Protein AF-A0A0D0DTV6-F1 (afdb_monomer_lite)

Sequence (250 aa):
HKKFLPTFILLLSSTSTHSTSHSTSLLQFTQSTFHIVNPQVCDFTITSVGPIVAKILQCFCEWHRNFGSTEIALILDFMAHDKTRDLIEVAMAMLEDQQFLYEDMQFPQKHNIYCSAFIVTLLDSVHLTVIQGYTTIPTLKTDELAYYGMQGAVGMCSAAVKHALTLIQKGHSDVDKSLKSIKGGKLSITLPKSLNKYTRKQTSTLFIFSDQLWVVLLQLQAAIFFISSISPQIFMHVGKEMQFLFTPTS

Foldseek 3Di:
DVQLLLQLLLVVLLDPPPDDDDPVVVLVSSLVSCCLVCVVPNPDHDDCPDPVVVVSVVLVLVLLVLLLVVLLVVLLVVLVVDPPDDLLVVLVLCLVVVLQQACDSVDRDLLRGNVHPQSVVSCVVRNLVRSPNHDDDVVSNSVVSSQLSRLSSSLSSSVSNNLVSVCSNVVVDPSVVQVVVVVVVDPPSPQQFDQDPPPRDTHSVSSDPDPVCVVCVSVPCVSVVVVVVRDPVSSVSNSVVVVVVPDPDD

pLDDT: mean 72.65, std 21.82, range [28.52, 95.25]

Radius of gyration: 19.58 Å; chains: 1; bounding box: 55×38×54 Å

Secondary structure (DSSP, 8-state):
-TTHHHHHHHHHHH--SSS--SHHHHHHHHHHHHHHH-TT-TT----TTSHHHHHHHHHHHHHHHHHHHHHHHHHHHHHHH-TTS-HHHHHHHHHGGGGGGBS-SSS--GGGBT-SHHHHHHIIIIIIHHHTT----GGGTHHHHHHH--HHHHHHHHHHHHHHHHHHHTT---HHHHHHHHTTS--------EEPTTT--EE-TTTS--TTSHHHHTT-THHHHHHTTS-HHHHHHHHHHHHHHSS---

Structure (mmCIF, N/CA/C/O backbone):
data_AF-A0A0D0DTV6-F1
#
_entry.id   AF-A0A0D0DTV6-F1
#
loop_
_atom_site.group_PDB
_atom_site.id
_atom_site.type_symbol
_atom_site.label_atom_id
_atom_site.label_alt_id
_atom_site.label_comp_id
_atom_site.label_asym_id
_atom_site.label_entity_id
_atom_site.label_seq_id
_atom_site.pdbx_PDB_ins_code
_atom_site.Cartn_x
_atom_site.Cartn_y
_atom_site.Cartn_z
_atom_site.occupancy
_atom_site.B_iso_or_equiv
_atom_site.auth_seq_id
_atom_site.auth_comp_id
_atom_site.auth_asym_id
_atom_site.auth_atom_id
_atom_site.pdbx_PDB_model_num
ATOM 1 N N . HIS A 1 1 ? -9.360 -7.474 19.940 1.00 57.50 1 HIS A N 1
ATOM 2 C CA . HIS A 1 1 ? -7.984 -7.238 19.427 1.00 57.50 1 HIS A CA 1
ATOM 3 C C . HIS A 1 1 ? -7.753 -7.629 17.964 1.00 57.50 1 HIS A C 1
ATOM 5 O O . HIS A 1 1 ? -7.401 -6.733 17.210 1.00 57.50 1 HIS A O 1
ATOM 11 N N . LYS A 1 2 ? -7.948 -8.890 17.523 1.00 79.44 2 LYS A N 1
ATOM 12 C CA . LYS A 1 2 ? -7.595 -9.324 16.144 1.00 79.44 2 LYS A CA 1
ATOM 13 C C . LYS A 1 2 ? -8.236 -8.500 15.013 1.00 79.44 2 LYS A C 1
ATOM 15 O O . LYS A 1 2 ? -7.596 -8.299 13.996 1.00 79.44 2 LYS A O 1
ATOM 20 N N . LYS A 1 3 ? -9.453 -7.984 15.216 1.00 88.44 3 LYS A N 1
ATOM 21 C CA . LYS A 1 3 ? -10.173 -7.187 14.208 1.00 88.44 3 LYS A CA 1
ATOM 22 C C . LYS A 1 3 ? -9.933 -5.676 14.296 1.00 88.44 3 LYS A C 1
ATOM 24 O O . LYS A 1 3 ? -10.271 -4.950 13.370 1.00 88.44 3 LYS A O 1
ATOM 29 N N . PHE A 1 4 ? -9.362 -5.189 15.402 1.00 91.62 4 PHE A N 1
ATOM 30 C CA . PHE A 1 4 ? -9.183 -3.752 15.627 1.00 91.62 4 PHE A CA 1
ATOM 31 C C . PHE A 1 4 ? -8.145 -3.157 14.678 1.00 91.62 4 PHE A C 1
ATOM 33 O O . PHE A 1 4 ? -8.452 -2.185 14.004 1.00 91.62 4 PHE A O 1
ATOM 40 N N . LEU A 1 5 ? -6.959 -3.765 14.579 1.00 91.44 5 LEU A N 1
ATOM 41 C CA . LEU A 1 5 ? -5.885 -3.242 13.730 1.00 91.44 5 LEU A CA 1
ATOM 42 C C . LEU A 1 5 ? -6.255 -3.223 12.234 1.00 91.44 5 LEU A C 1
ATOM 44 O O . LEU A 1 5 ? -6.103 -2.159 11.641 1.00 91.44 5 LEU A O 1
ATOM 48 N N . PRO A 1 6 ? -6.811 -4.299 11.636 1.00 93.31 6 PRO A N 1
ATOM 49 C CA . PRO A 1 6 ? -7.264 -4.257 10.243 1.00 93.31 6 PRO A CA 1
ATOM 50 C C . PRO A 1 6 ? -8.312 -3.166 9.988 1.00 93.31 6 PRO A C 1
ATOM 52 O O . PRO A 1 6 ? -8.200 -2.404 9.034 1.00 93.31 6 PRO A O 1
ATOM 55 N N . THR A 1 7 ? -9.290 -3.025 10.892 1.00 93.75 7 THR A N 1
ATOM 56 C CA . THR A 1 7 ? -10.331 -1.986 10.786 1.00 93.75 7 THR A CA 1
ATOM 57 C C . THR A 1 7 ? -9.749 -0.582 10.931 1.00 93.75 7 THR A C 1
ATOM 59 O O . THR A 1 7 ? -10.127 0.328 10.205 1.00 93.75 7 THR A O 1
ATOM 62 N N . PHE A 1 8 ? -8.807 -0.398 11.855 1.00 91.25 8 PHE A N 1
ATOM 63 C CA . PHE A 1 8 ? -8.144 0.881 12.068 1.00 91.25 8 PHE A CA 1
ATOM 64 C C . PHE A 1 8 ? -7.316 1.298 10.850 1.00 91.25 8 PHE A C 1
ATOM 66 O O . PHE A 1 8 ? -7.412 2.443 10.422 1.00 91.25 8 PHE A O 1
ATOM 73 N N . ILE A 1 9 ? -6.543 0.375 10.266 1.00 90.06 9 ILE A N 1
ATOM 74 C CA . ILE A 1 9 ? -5.737 0.645 9.067 1.00 90.06 9 ILE A CA 1
ATOM 75 C C . ILE A 1 9 ? -6.637 0.937 7.868 1.00 90.06 9 ILE A C 1
ATOM 77 O O . ILE A 1 9 ? -6.347 1.876 7.132 1.00 90.06 9 ILE A O 1
ATOM 81 N N . LEU A 1 10 ? -7.747 0.206 7.716 1.00 92.00 10 LEU A N 1
ATOM 82 C CA . LEU A 1 10 ? -8.761 0.502 6.708 1.00 92.00 10 LEU A CA 1
ATOM 83 C C . LEU A 1 10 ? -9.254 1.946 6.844 1.00 92.00 10 LEU A C 1
ATOM 85 O O . LEU A 1 10 ? -9.054 2.745 5.935 1.00 92.00 10 LEU A O 1
ATOM 89 N N . LEU A 1 11 ? -9.805 2.313 8.004 1.00 90.31 11 LEU A N 1
ATOM 90 C CA . LEU A 1 11 ? -10.346 3.656 8.220 1.00 90.31 11 LEU A CA 1
ATOM 91 C C . LEU A 1 11 ? -9.278 4.741 8.038 1.00 90.31 11 LEU A C 1
ATOM 93 O O . LEU A 1 11 ? -9.548 5.762 7.413 1.00 90.31 11 LEU A O 1
ATOM 97 N N . LEU A 1 12 ? -8.059 4.514 8.534 1.00 86.12 12 LEU A N 1
ATOM 98 C CA . LEU A 1 12 ? -6.943 5.442 8.370 1.00 86.12 12 LEU A CA 1
ATOM 99 C C . LEU A 1 12 ? -6.592 5.637 6.888 1.00 86.12 12 LEU A C 1
ATOM 101 O O . LEU A 1 12 ? -6.431 6.769 6.438 1.00 86.12 12 LEU A O 1
ATOM 105 N N . SER A 1 13 ? -6.535 4.549 6.115 1.00 86.50 13 SER A N 1
ATOM 106 C CA . SER A 1 13 ? -6.263 4.589 4.674 1.00 86.50 13 SER A CA 1
ATOM 107 C C . SER A 1 13 ? -7.386 5.235 3.856 1.00 86.50 13 SER A C 1
ATOM 109 O O . SER A 1 13 ? -7.135 5.708 2.750 1.00 86.50 13 SER A O 1
ATOM 111 N N . SER A 1 14 ? -8.600 5.301 4.407 1.00 84.12 14 SER A N 1
ATOM 112 C CA . SER A 1 14 ? -9.761 5.942 3.786 1.00 84.12 14 SER A CA 1
ATOM 113 C C . SER A 1 14 ? -9.878 7.432 4.056 1.00 84.12 14 SER A C 1
ATOM 115 O O . SER A 1 14 ? -10.629 8.129 3.373 1.00 84.12 14 SER A O 1
ATOM 117 N N . THR A 1 15 ? -9.164 7.953 5.053 1.00 73.25 15 THR A N 1
ATOM 118 C CA . THR A 1 15 ? -9.201 9.389 5.327 1.00 73.25 15 THR A CA 1
ATOM 119 C C . THR A 1 15 ? -8.439 10.155 4.245 1.00 73.25 15 THR A C 1
ATOM 121 O O . THR A 1 15 ? -7.212 10.138 4.182 1.00 73.25 15 THR A O 1
ATOM 124 N N . SER A 1 16 ? -9.164 10.878 3.385 1.00 55.69 16 SER A N 1
ATOM 125 C CA . SER A 1 16 ? -8.570 11.963 2.602 1.00 55.69 16 SER A CA 1
ATOM 126 C C . SER A 1 16 ? -8.054 12.995 3.602 1.00 55.69 16 SER A C 1
ATOM 128 O O . SER A 1 16 ? -8.846 13.528 4.380 1.00 55.69 16 SER A O 1
ATOM 130 N N . THR A 1 17 ? -6.746 13.239 3.634 1.00 50.91 17 THR A N 1
ATOM 131 C CA . THR A 1 17 ? -6.028 14.035 4.646 1.00 50.91 17 THR A CA 1
ATOM 132 C C . THR A 1 17 ? -6.357 15.534 4.603 1.00 50.91 17 THR A C 1
ATOM 134 O O . THR A 1 17 ? -5.467 16.374 4.490 1.00 50.91 17 THR A O 1
ATOM 137 N N . HIS A 1 18 ? -7.633 15.905 4.684 1.00 37.22 18 HIS A N 1
ATOM 138 C CA . HIS A 1 18 ? -8.059 17.297 4.766 1.00 37.22 18 HIS A CA 1
ATOM 139 C C . HIS A 1 18 ? -8.075 17.843 6.194 1.00 37.22 18 HIS A C 1
ATOM 141 O O . HIS A 1 18 ? -8.168 19.054 6.362 1.00 37.22 18 HIS A O 1
ATOM 147 N N . SER A 1 19 ? -7.945 17.010 7.229 1.00 37.34 19 SER A N 1
ATOM 148 C CA . SER A 1 19 ? -7.910 17.512 8.604 1.00 37.34 19 SER A CA 1
ATOM 149 C C . SER A 1 19 ? -7.398 16.468 9.588 1.00 37.34 19 SER A C 1
ATOM 151 O O . SER A 1 19 ? -8.194 15.723 10.136 1.00 37.34 19 SER A O 1
ATOM 153 N N . THR A 1 20 ? -6.091 16.426 9.842 1.00 41.03 20 THR A N 1
ATOM 154 C CA . THR A 1 20 ? -5.543 15.927 11.121 1.00 41.03 20 THR A CA 1
ATOM 155 C C . THR A 1 20 ? -4.131 16.473 11.325 1.00 41.03 20 THR A C 1
ATOM 157 O O . THR A 1 20 ? -3.153 15.741 11.459 1.00 41.03 20 THR A O 1
ATOM 160 N N . SER A 1 21 ? -4.001 17.799 11.349 1.00 40.00 21 SER A N 1
ATOM 161 C CA . SER A 1 21 ? -2.897 18.407 12.088 1.00 40.00 21 SER A CA 1
ATOM 162 C C . SER A 1 21 ? -3.299 18.351 13.559 1.00 40.00 21 SER A C 1
ATOM 164 O O . SER A 1 21 ? -4.213 19.075 13.931 1.00 40.00 21 SER A O 1
ATOM 166 N N . HIS A 1 22 ? -2.682 17.456 14.344 1.00 47.94 22 HIS A N 1
ATOM 167 C CA . HIS A 1 22 ? -2.487 17.454 15.815 1.00 47.94 22 HIS A CA 1
ATOM 168 C C . HIS A 1 22 ? -2.505 16.010 16.349 1.00 47.94 22 HIS A C 1
ATOM 170 O O . HIS A 1 22 ? -3.427 15.253 16.068 1.00 47.94 22 HIS A O 1
ATOM 176 N N . SER A 1 23 ? -1.525 15.620 17.168 1.00 48.56 23 SER A N 1
ATOM 177 C CA . SER A 1 23 ? -1.433 14.292 17.812 1.00 48.56 23 SER A CA 1
ATOM 178 C C . SER A 1 23 ? -2.676 13.912 18.634 1.00 48.56 23 SER A C 1
ATOM 180 O O . SER A 1 23 ? -3.021 12.733 18.731 1.00 48.56 23 SER A O 1
ATOM 182 N N . THR A 1 24 ? -3.399 14.910 19.151 1.00 51.12 24 THR A N 1
ATOM 183 C CA . THR A 1 24 ? -4.706 14.759 19.805 1.00 51.12 24 THR A CA 1
ATOM 184 C C . THR A 1 24 ? -5.755 14.138 18.874 1.00 51.12 24 THR A C 1
ATOM 186 O O . THR A 1 24 ? -6.574 13.349 19.335 1.00 51.12 24 THR A O 1
ATOM 189 N N . SER A 1 25 ? -5.688 14.402 17.562 1.00 72.00 25 SER A N 1
ATOM 190 C CA . SER A 1 25 ? -6.628 13.848 16.576 1.00 72.00 25 SER A CA 1
ATOM 191 C C . SER A 1 25 ? -6.422 12.350 16.329 1.00 72.00 25 SER A C 1
ATOM 193 O O . SER A 1 25 ? -7.403 11.618 16.232 1.00 72.00 25 SER A O 1
ATOM 195 N N . LEU A 1 26 ? -5.176 11.854 16.323 1.00 75.25 26 LEU A N 1
ATOM 196 C CA . LEU A 1 26 ? -4.895 10.427 16.121 1.00 75.25 26 LEU A CA 1
ATOM 197 C C . LEU A 1 26 ? -5.275 9.595 17.348 1.00 75.25 26 LEU A C 1
ATOM 199 O O . LEU A 1 26 ? -5.842 8.515 17.198 1.00 75.25 26 LEU A O 1
ATOM 203 N N . LEU A 1 27 ? -4.990 10.087 18.558 1.00 81.25 27 LEU A N 1
ATOM 204 C CA . LEU A 1 27 ? -5.375 9.394 19.790 1.00 81.25 27 LEU A CA 1
ATOM 205 C C . LEU A 1 27 ? -6.901 9.339 19.936 1.00 81.25 27 LEU A C 1
ATOM 207 O O . LEU A 1 27 ? -7.439 8.282 20.251 1.00 81.25 27 LEU A O 1
ATOM 211 N N . GLN A 1 28 ? -7.602 10.438 19.639 1.00 83.62 28 GLN A N 1
ATOM 212 C CA . GLN A 1 28 ? -9.067 10.469 19.613 1.00 83.62 28 GLN A CA 1
ATOM 213 C C . GLN A 1 28 ? -9.638 9.544 18.537 1.00 83.62 28 GLN A C 1
ATOM 215 O O . GLN A 1 28 ? -10.533 8.757 18.823 1.00 83.62 28 GLN A O 1
ATOM 220 N N . PHE A 1 29 ? -9.091 9.571 17.321 1.00 84.00 29 PHE A N 1
ATOM 221 C CA . PHE A 1 29 ? -9.498 8.666 16.246 1.00 84.00 29 PHE A CA 1
ATOM 222 C C . PHE A 1 29 ? -9.293 7.194 16.627 1.00 84.00 29 PHE A C 1
ATOM 224 O O . PHE A 1 29 ? -10.165 6.350 16.409 1.00 84.00 29 PHE A O 1
ATOM 231 N N . THR A 1 30 ? -8.164 6.897 17.269 1.00 86.56 30 THR A N 1
ATOM 232 C CA . THR A 1 30 ? -7.841 5.576 17.813 1.00 86.56 30 THR A CA 1
ATOM 233 C C . THR A 1 30 ? -8.845 5.157 18.884 1.00 86.56 30 THR A C 1
ATOM 235 O O . THR A 1 30 ? -9.366 4.045 18.820 1.00 86.56 30 THR A O 1
ATOM 238 N N . GLN A 1 31 ? -9.146 6.044 19.835 1.00 89.75 31 GLN A N 1
ATOM 239 C CA . GLN A 1 31 ? -10.121 5.812 20.897 1.00 89.75 31 GLN A CA 1
ATOM 240 C C . GLN A 1 31 ? -11.510 5.519 20.324 1.00 89.75 31 GLN A C 1
ATOM 242 O O . GLN A 1 31 ? -12.093 4.482 20.637 1.00 89.75 31 GLN A O 1
ATOM 247 N N . SER A 1 32 ? -12.001 6.383 19.435 1.00 89.62 32 SER A N 1
ATOM 248 C CA . SER A 1 32 ? -13.303 6.228 18.788 1.00 89.62 32 SER A CA 1
ATOM 249 C C . SER A 1 32 ? -13.383 4.914 18.017 1.00 89.62 32 SER A C 1
ATOM 251 O O . SER A 1 32 ? -14.319 4.141 18.200 1.00 89.62 32 SER A O 1
ATOM 253 N N . THR A 1 33 ? -12.365 4.598 17.213 1.00 89.06 33 THR A N 1
ATOM 254 C CA . THR A 1 33 ? -12.320 3.333 16.468 1.00 89.06 33 THR A CA 1
ATOM 255 C C . THR A 1 33 ? -12.303 2.129 17.410 1.00 89.06 33 THR A C 1
ATOM 257 O O . THR A 1 33 ? -12.961 1.122 17.149 1.00 89.06 33 THR A O 1
ATOM 260 N N . PHE A 1 34 ? -11.574 2.212 18.527 1.00 91.25 34 PHE A N 1
ATOM 261 C CA . PHE A 1 34 ? -11.479 1.119 19.489 1.00 91.25 34 PHE A CA 1
ATOM 262 C C . PHE A 1 34 ? -12.825 0.816 20.142 1.00 91.25 34 PHE A C 1
ATOM 264 O O . PHE A 1 34 ? -13.202 -0.356 20.210 1.00 91.25 34 PHE A O 1
ATOM 271 N N . HIS A 1 35 ? -13.553 1.850 20.565 1.00 92.00 35 HIS A N 1
ATOM 272 C CA . HIS A 1 35 ? -14.889 1.714 21.147 1.00 92.00 35 HIS A CA 1
ATOM 273 C C . HIS A 1 35 ? -15.913 1.198 20.137 1.00 92.00 35 HIS A C 1
ATOM 275 O O . HIS A 1 35 ? -16.719 0.342 20.484 1.00 92.00 35 HIS A O 1
ATOM 281 N N . ILE A 1 36 ? -15.837 1.633 18.876 1.00 91.31 36 ILE A N 1
ATOM 282 C CA . ILE A 1 36 ? -16.716 1.132 17.810 1.00 91.31 36 ILE A CA 1
ATOM 283 C C . ILE A 1 36 ? -16.469 -0.361 17.545 1.00 91.31 36 ILE A C 1
ATOM 285 O O . ILE A 1 36 ? -17.417 -1.132 17.414 1.00 91.31 36 ILE A O 1
ATOM 289 N N . VAL A 1 37 ? -15.204 -0.792 17.484 1.00 91.25 37 VAL A N 1
ATOM 290 C CA . VAL A 1 37 ? -14.856 -2.200 17.215 1.00 91.25 37 VAL A CA 1
ATOM 291 C C . VAL A 1 37 ? -15.070 -3.095 18.442 1.00 91.25 37 VAL A C 1
ATOM 293 O O . VAL A 1 37 ? -15.327 -4.291 18.299 1.00 91.25 37 VAL A O 1
ATOM 296 N N . ASN A 1 38 ? -14.952 -2.551 19.655 1.00 91.00 38 ASN A N 1
ATOM 297 C CA . ASN A 1 38 ? -15.061 -3.297 20.909 1.00 91.00 38 ASN A CA 1
ATOM 298 C C . ASN A 1 38 ? -16.091 -2.625 21.840 1.00 91.00 38 ASN A C 1
ATOM 300 O O . ASN A 1 38 ? -15.722 -2.164 22.922 1.00 91.00 38 ASN A O 1
ATOM 304 N N . PRO A 1 39 ? -17.386 -2.605 21.471 1.00 89.00 39 PRO A N 1
ATOM 305 C CA . PRO A 1 39 ? -18.418 -1.879 22.218 1.00 89.00 39 PRO A CA 1
ATOM 306 C C . PRO A 1 39 ? -18.675 -2.449 23.619 1.00 89.00 39 PRO A C 1
ATOM 308 O O . PRO A 1 39 ? -19.320 -1.810 24.432 1.00 89.00 39 PRO A O 1
ATOM 311 N N . GLN A 1 40 ? -18.166 -3.645 23.923 1.00 90.62 40 GLN A N 1
ATOM 312 C CA . GLN A 1 40 ? -18.258 -4.254 25.255 1.00 90.62 40 GLN A CA 1
ATOM 313 C C . GLN A 1 40 ? -17.224 -3.688 26.246 1.00 90.62 40 GLN A C 1
ATOM 315 O O . GLN A 1 40 ? -17.234 -4.046 27.418 1.00 90.62 40 GLN A O 1
ATOM 320 N N . VAL A 1 41 ? -16.297 -2.846 25.777 1.00 88.75 41 VAL A N 1
ATOM 321 C CA . VAL A 1 41 ? -15.173 -2.315 26.561 1.00 88.75 41 VAL A CA 1
ATOM 322 C C . VAL A 1 41 ? -15.250 -0.781 26.609 1.00 88.75 41 VAL A C 1
ATOM 324 O O . VAL A 1 41 ? -14.330 -0.081 26.185 1.00 88.75 41 VAL A O 1
ATOM 327 N N . CYS A 1 42 ? -16.376 -0.248 27.092 1.00 77.56 42 CYS A N 1
ATOM 328 C CA . CYS A 1 42 ? -16.664 1.193 27.096 1.00 77.56 42 CYS A CA 1
ATOM 329 C C . CYS A 1 42 ? -15.740 2.006 28.017 1.00 77.56 42 CYS A C 1
ATOM 331 O O . CYS A 1 42 ? -15.324 3.101 27.649 1.00 77.56 42 CYS A O 1
ATOM 333 N N . ASP A 1 43 ? -15.355 1.457 29.172 1.00 86.56 43 ASP A N 1
ATOM 334 C CA . ASP A 1 43 ? -14.604 2.204 30.199 1.00 86.56 43 ASP A CA 1
ATOM 335 C C . ASP A 1 43 ? -13.091 2.261 29.935 1.00 86.56 43 ASP A C 1
ATOM 337 O O . ASP A 1 43 ? -12.322 2.860 30.691 1.00 86.56 43 ASP A O 1
ATOM 341 N N . PHE A 1 44 ? -12.626 1.632 28.854 1.00 89.00 44 PHE A N 1
ATOM 342 C CA . PHE A 1 44 ? -11.209 1.594 28.534 1.00 89.00 44 PHE A CA 1
ATOM 343 C C . PHE A 1 44 ? -10.757 2.871 27.819 1.00 89.00 44 PHE A C 1
ATOM 345 O O . PHE A 1 44 ? -11.212 3.185 26.717 1.00 89.00 44 PHE A O 1
ATOM 352 N N . THR A 1 45 ? -9.794 3.568 28.423 1.00 91.31 45 THR A N 1
ATOM 353 C CA . THR A 1 45 ? -9.163 4.766 27.855 1.00 91.31 45 THR A CA 1
ATOM 354 C C . THR A 1 45 ? -7.756 4.445 27.356 1.00 91.31 45 THR A C 1
ATOM 356 O O . THR A 1 45 ? -6.900 3.969 28.102 1.00 91.31 45 THR A O 1
ATOM 359 N N . ILE A 1 46 ? -7.501 4.728 26.082 1.00 87.12 46 ILE A N 1
ATOM 360 C CA . ILE A 1 46 ? -6.199 4.601 25.437 1.00 87.12 46 ILE A CA 1
ATOM 361 C C . ILE A 1 46 ? -5.349 5.807 25.830 1.00 87.12 46 ILE A C 1
ATOM 363 O O . ILE A 1 46 ? -5.697 6.957 25.568 1.00 87.12 46 ILE A O 1
ATOM 367 N N . THR A 1 47 ? -4.197 5.540 26.436 1.00 85.88 47 THR A N 1
ATOM 368 C CA . THR A 1 47 ? -3.205 6.562 26.776 1.00 85.88 47 THR A CA 1
ATOM 369 C C . THR A 1 47 ? -2.137 6.655 25.688 1.00 85.88 47 THR A C 1
ATOM 371 O O . THR A 1 47 ? -1.797 5.660 25.045 1.00 85.88 47 THR A O 1
ATOM 374 N N . SER A 1 48 ? -1.565 7.846 25.493 1.00 76.38 48 SER A N 1
ATOM 375 C CA . SER A 1 48 ? -0.544 8.108 24.464 1.00 76.38 48 SER A CA 1
ATOM 376 C C . SER A 1 48 ? 0.743 7.292 24.632 1.00 76.38 48 SER A C 1
ATOM 378 O O . SER A 1 48 ? 1.447 7.058 23.655 1.00 76.38 48 SER A O 1
ATOM 380 N N . VAL A 1 49 ? 1.039 6.839 25.853 1.00 80.38 49 VAL A N 1
ATOM 381 C CA . VAL A 1 49 ? 2.235 6.046 26.195 1.00 80.38 49 VAL A CA 1
ATOM 382 C C . VAL A 1 49 ? 1.876 4.580 26.490 1.00 80.38 49 VAL A C 1
ATOM 384 O O . VAL A 1 49 ? 2.674 3.822 27.035 1.00 80.38 49 VAL A O 1
ATOM 387 N N . GLY A 1 50 ? 0.647 4.169 26.164 1.00 82.19 50 GLY A N 1
ATOM 388 C CA . GLY A 1 50 ? 0.137 2.834 26.449 1.00 82.19 50 GLY A CA 1
ATOM 389 C C . GLY A 1 50 ? 0.563 1.774 25.422 1.00 82.19 50 GLY A C 1
ATOM 390 O O . GLY A 1 50 ? 0.891 2.091 24.274 1.00 82.19 50 GLY A O 1
ATOM 391 N N . PRO A 1 51 ? 0.473 0.481 25.786 1.00 84.19 51 PRO A N 1
ATOM 392 C CA . PRO A 1 51 ? 0.855 -0.629 24.909 1.00 84.19 51 PRO A CA 1
ATOM 393 C C . PRO A 1 51 ? 0.024 -0.701 23.618 1.00 84.19 51 PRO A C 1
ATOM 395 O O . PRO A 1 51 ? 0.514 -1.174 22.596 1.00 84.19 51 PRO A O 1
ATOM 398 N N . ILE A 1 52 ? -1.220 -0.207 23.630 1.00 83.25 52 ILE A N 1
ATOM 399 C CA . ILE A 1 52 ? -2.078 -0.167 22.437 1.00 83.25 52 ILE A CA 1
ATOM 400 C C . ILE A 1 52 ? -1.532 0.816 21.402 1.00 83.25 52 ILE A C 1
ATOM 402 O O . ILE A 1 52 ? -1.411 0.450 20.236 1.00 83.25 52 ILE A O 1
ATOM 406 N N . VAL A 1 53 ? -1.150 2.028 21.818 1.00 81.69 53 VAL A N 1
ATOM 407 C CA . VAL A 1 53 ? -0.554 3.023 20.913 1.00 81.69 53 VAL A CA 1
ATOM 408 C C . VAL A 1 53 ? 0.782 2.520 20.383 1.00 81.69 53 VAL A C 1
ATOM 410 O O . VAL A 1 53 ? 1.012 2.578 19.178 1.00 81.69 53 VAL A O 1
ATOM 413 N N . ALA A 1 54 ? 1.621 1.934 21.243 1.00 80.12 54 ALA A N 1
ATOM 414 C CA . ALA A 1 54 ? 2.872 1.314 20.810 1.00 80.12 54 ALA A CA 1
ATOM 415 C C . ALA A 1 54 ? 2.635 0.230 19.743 1.00 80.12 54 ALA A C 1
ATOM 417 O O . ALA A 1 54 ? 3.339 0.191 18.734 1.00 80.12 54 ALA A O 1
ATOM 418 N N . LYS A 1 55 ? 1.606 -0.612 19.916 1.00 84.38 55 LYS A N 1
ATOM 419 C CA . LYS A 1 55 ? 1.267 -1.650 18.938 1.00 84.38 55 LYS A CA 1
ATOM 420 C C . LYS A 1 55 ? 0.724 -1.079 17.627 1.00 84.38 55 LYS A C 1
ATOM 422 O O . LYS A 1 55 ? 1.063 -1.600 16.570 1.00 84.38 55 LYS A O 1
ATOM 427 N N . ILE A 1 56 ? -0.085 -0.022 17.675 1.00 82.81 56 ILE A N 1
ATOM 428 C CA . ILE A 1 56 ? -0.575 0.669 16.473 1.00 82.81 56 ILE A CA 1
ATOM 429 C C . ILE A 1 56 ? 0.591 1.272 15.695 1.00 82.81 56 ILE A C 1
ATOM 431 O O . ILE A 1 56 ? 0.692 1.043 14.494 1.00 82.81 56 ILE A O 1
ATOM 435 N N . LEU A 1 57 ? 1.490 1.988 16.377 1.00 81.00 57 LEU A N 1
ATOM 436 C CA . LEU A 1 57 ? 2.683 2.565 15.759 1.00 81.00 57 LEU A CA 1
ATOM 437 C C . LEU A 1 57 ? 3.561 1.480 15.136 1.00 81.00 57 LEU A C 1
ATOM 439 O O . LEU A 1 57 ? 3.978 1.620 13.993 1.00 81.00 57 LEU A O 1
ATOM 443 N N . GLN A 1 58 ? 3.778 0.369 15.847 1.00 82.88 58 GLN A N 1
ATOM 444 C CA . GLN A 1 58 ? 4.497 -0.779 15.303 1.00 82.88 58 GLN A CA 1
ATOM 445 C C . GLN A 1 58 ? 3.838 -1.293 14.016 1.00 82.88 58 GLN A C 1
ATOM 447 O O . GLN A 1 58 ? 4.518 -1.422 13.002 1.00 82.88 58 GLN A O 1
ATOM 452 N N . CYS A 1 59 ? 2.530 -1.565 14.036 1.00 85.69 59 CYS A N 1
ATOM 453 C CA . CYS A 1 59 ? 1.819 -2.078 12.866 1.00 85.69 59 CYS A CA 1
ATOM 454 C C . CYS A 1 59 ? 1.808 -1.079 11.704 1.00 85.69 59 CYS A C 1
ATOM 456 O O . CYS A 1 59 ? 1.904 -1.491 10.553 1.00 85.69 59 CYS A O 1
ATOM 458 N N . PHE A 1 60 ? 1.745 0.223 11.985 1.00 81.38 60 PHE A N 1
ATOM 459 C CA . PHE A 1 60 ? 1.855 1.258 10.962 1.00 81.38 60 PHE A CA 1
ATOM 460 C C . PHE A 1 60 ? 3.252 1.280 10.331 1.00 81.38 60 PHE A C 1
ATOM 462 O O . PHE A 1 60 ? 3.374 1.311 9.109 1.00 81.38 60 PHE A O 1
ATOM 469 N N . CYS A 1 61 ? 4.310 1.184 11.141 1.00 80.31 61 CYS A N 1
ATOM 470 C CA . CYS A 1 61 ? 5.679 1.076 10.642 1.00 80.31 61 CYS A CA 1
ATOM 471 C C . CYS A 1 61 ? 5.895 -0.202 9.819 1.00 80.31 61 CYS A C 1
ATOM 473 O O . CYS A 1 61 ? 6.578 -0.156 8.800 1.00 80.31 61 CYS A O 1
ATOM 475 N N . GLU A 1 62 ? 5.326 -1.335 10.236 1.00 83.88 62 GLU A N 1
ATOM 476 C CA . GLU A 1 62 ? 5.372 -2.600 9.489 1.00 83.88 62 GLU A CA 1
ATOM 477 C C . GLU A 1 62 ? 4.640 -2.481 8.147 1.00 83.88 62 GLU A C 1
ATOM 479 O O . GLU A 1 62 ? 5.228 -2.764 7.105 1.00 83.88 62 GLU A O 1
ATOM 484 N N . TRP A 1 63 ? 3.399 -1.984 8.155 1.00 84.56 63 TRP A N 1
ATOM 485 C CA . TRP A 1 63 ? 2.611 -1.733 6.946 1.00 84.56 63 TRP A CA 1
ATOM 486 C C . TRP A 1 63 ? 3.351 -0.808 5.972 1.00 84.56 63 TRP A C 1
ATOM 488 O O . TRP A 1 63 ? 3.474 -1.117 4.788 1.00 84.56 63 TRP A O 1
ATOM 498 N N . HIS A 1 64 ? 3.944 0.274 6.482 1.00 81.62 64 HIS A N 1
ATOM 499 C CA . HIS A 1 64 ? 4.756 1.191 5.691 1.00 81.62 64 HIS A CA 1
ATOM 500 C C . HIS A 1 64 ? 6.001 0.516 5.093 1.00 81.62 64 HIS A C 1
ATOM 502 O O . HIS A 1 64 ? 6.298 0.661 3.906 1.00 81.62 64 HIS A O 1
ATOM 508 N N . ARG A 1 65 ? 6.768 -0.214 5.912 1.00 80.81 65 ARG A N 1
ATOM 509 C CA . ARG A 1 65 ? 7.990 -0.903 5.465 1.00 80.81 65 ARG A CA 1
ATOM 510 C C . ARG A 1 65 ? 7.688 -1.926 4.376 1.00 80.81 65 ARG A C 1
ATOM 512 O O . ARG A 1 65 ? 8.470 -2.020 3.433 1.00 80.81 65 ARG A O 1
ATOM 519 N N . ASN A 1 66 ? 6.552 -2.614 4.472 1.00 87.06 66 ASN A N 1
ATOM 520 C CA . ASN A 1 66 ? 6.119 -3.580 3.469 1.00 87.06 66 ASN A CA 1
ATOM 521 C C . ASN A 1 66 ? 5.868 -2.929 2.103 1.00 87.06 66 ASN A C 1
ATOM 523 O O . ASN A 1 66 ? 6.227 -3.538 1.098 1.00 87.06 66 ASN A O 1
ATOM 527 N N . PHE A 1 67 ? 5.339 -1.697 2.040 1.00 86.31 67 PHE A N 1
ATOM 528 C CA . PHE A 1 67 ? 5.240 -0.976 0.764 1.00 86.31 67 PHE A CA 1
ATOM 529 C C . PHE A 1 67 ? 6.614 -0.763 0.147 1.00 86.31 67 PHE A C 1
ATOM 531 O O . PHE A 1 67 ? 6.830 -1.185 -0.980 1.00 86.31 67 PHE A O 1
ATOM 538 N N . GLY A 1 68 ? 7.553 -0.175 0.890 1.00 82.69 68 GLY A N 1
ATOM 539 C CA . GLY A 1 68 ? 8.884 0.126 0.358 1.00 82.69 68 GLY A CA 1
ATOM 540 C C . GLY A 1 68 ? 9.670 -1.120 -0.058 1.00 82.69 68 GLY A C 1
ATOM 541 O O . GLY A 1 68 ? 10.309 -1.125 -1.105 1.00 82.69 68 GLY A O 1
ATOM 542 N N . SER A 1 69 ? 9.626 -2.206 0.722 1.00 81.81 69 SER A N 1
ATOM 543 C CA . SER A 1 69 ? 10.351 -3.428 0.349 1.00 81.81 69 SER A CA 1
ATOM 544 C C . SER A 1 69 ? 9.732 -4.135 -0.855 1.00 81.81 69 SER A C 1
ATOM 546 O O . SER A 1 69 ? 10.466 -4.635 -1.706 1.00 81.81 69 SER A O 1
ATOM 548 N N . THR A 1 70 ? 8.399 -4.186 -0.926 1.00 88.00 70 THR A N 1
ATOM 549 C CA . THR A 1 70 ? 7.683 -4.832 -2.036 1.00 88.00 70 THR A CA 1
ATOM 550 C C . THR A 1 70 ? 7.829 -4.022 -3.316 1.00 88.00 70 THR A C 1
ATOM 552 O O . THR A 1 70 ? 8.064 -4.580 -4.379 1.00 88.00 70 THR A O 1
ATOM 555 N N . GLU A 1 71 ? 7.777 -2.700 -3.211 1.00 89.88 71 GLU A N 1
ATOM 556 C CA . GLU A 1 71 ? 7.915 -1.789 -4.340 1.00 89.88 71 GLU A CA 1
ATOM 557 C C . GLU A 1 71 ? 9.295 -1.876 -4.992 1.00 89.88 71 GLU A C 1
ATOM 559 O O . GLU A 1 71 ? 9.382 -2.080 -6.202 1.00 89.88 71 GLU A O 1
ATOM 564 N N . ILE A 1 72 ? 10.368 -1.832 -4.197 1.00 85.88 72 ILE A N 1
ATOM 565 C CA . ILE A 1 72 ? 11.728 -2.041 -4.707 1.00 85.88 72 ILE A CA 1
ATOM 566 C C . ILE A 1 72 ? 11.826 -3.388 -5.436 1.00 85.88 72 ILE A C 1
ATOM 568 O O . ILE A 1 72 ? 12.429 -3.459 -6.505 1.00 85.88 72 ILE A O 1
ATOM 572 N N . ALA A 1 73 ? 11.237 -4.454 -4.884 1.00 87.19 73 ALA A N 1
ATOM 573 C CA . ALA A 1 73 ? 11.255 -5.766 -5.524 1.00 87.19 73 ALA A CA 1
ATOM 574 C C . ALA A 1 73 ? 10.521 -5.759 -6.875 1.00 87.19 73 ALA A C 1
ATOM 576 O O . ALA A 1 73 ? 11.068 -6.267 -7.851 1.00 87.19 73 ALA A O 1
ATOM 577 N N . LEU A 1 74 ? 9.339 -5.139 -6.948 1.00 90.81 74 LEU A N 1
ATOM 578 C CA . LEU A 1 74 ? 8.545 -5.034 -8.176 1.00 90.81 74 LEU A CA 1
ATOM 579 C C . LEU A 1 74 ? 9.260 -4.235 -9.266 1.00 90.81 74 LEU A C 1
ATOM 581 O O . LEU A 1 74 ? 9.310 -4.667 -10.415 1.00 90.81 74 LEU A O 1
ATOM 585 N N . ILE A 1 75 ? 9.841 -3.086 -8.916 1.00 90.44 75 ILE A N 1
ATOM 586 C CA . ILE A 1 75 ? 10.555 -2.253 -9.887 1.00 90.44 75 ILE A CA 1
ATOM 587 C C . ILE A 1 75 ? 11.816 -2.965 -10.377 1.00 90.44 75 ILE A C 1
ATOM 589 O O . ILE A 1 75 ? 12.081 -2.973 -11.574 1.00 90.44 75 ILE A O 1
ATOM 593 N N . LEU A 1 76 ? 12.583 -3.603 -9.488 1.00 86.00 76 LEU A N 1
ATOM 594 C CA . LEU A 1 76 ? 13.758 -4.374 -9.899 1.00 86.00 76 LEU A CA 1
ATOM 595 C C . LEU A 1 76 ? 13.382 -5.538 -10.820 1.00 86.00 76 LEU A C 1
ATOM 597 O O . LEU A 1 76 ? 14.067 -5.756 -11.817 1.00 86.00 76 LEU A O 1
ATOM 601 N N . ASP A 1 77 ? 12.313 -6.266 -10.500 1.00 87.56 77 ASP A N 1
ATOM 602 C CA . ASP A 1 77 ? 11.820 -7.358 -11.334 1.00 87.56 77 ASP A CA 1
ATOM 603 C C . ASP A 1 77 ? 11.419 -6.850 -12.725 1.00 87.56 77 ASP A C 1
ATOM 605 O O . ASP A 1 77 ? 11.942 -7.340 -13.725 1.00 87.56 77 ASP A O 1
ATOM 609 N N . PHE A 1 78 ? 10.612 -5.788 -12.803 1.00 88.81 78 PHE A N 1
ATOM 610 C CA . PHE A 1 78 ? 10.240 -5.143 -14.067 1.00 88.81 78 PHE A CA 1
ATOM 611 C C . PHE A 1 78 ? 11.464 -4.739 -14.901 1.00 88.81 78 PHE A C 1
ATOM 613 O O . PHE A 1 78 ? 11.563 -5.073 -16.080 1.00 88.81 78 PHE A O 1
ATOM 620 N N . MET A 1 79 ? 12.437 -4.078 -14.274 1.00 85.44 79 MET A N 1
ATOM 621 C CA . MET A 1 79 ? 13.668 -3.633 -14.931 1.00 85.44 79 MET A CA 1
ATOM 622 C C . MET A 1 79 ? 14.534 -4.801 -15.426 1.00 85.44 79 MET A C 1
ATOM 624 O O . MET A 1 79 ? 15.248 -4.678 -16.416 1.00 85.44 79 MET A O 1
ATOM 628 N N . ALA A 1 80 ? 14.477 -5.962 -14.770 1.00 84.25 80 ALA A N 1
ATOM 629 C CA . ALA A 1 80 ? 15.242 -7.141 -15.170 1.00 84.25 80 ALA A CA 1
ATOM 630 C C . ALA A 1 80 ? 14.692 -7.849 -16.415 1.00 84.25 80 ALA A C 1
ATOM 632 O O . ALA A 1 80 ? 15.429 -8.621 -17.046 1.00 84.25 80 ALA A O 1
ATOM 633 N N . HIS A 1 81 ? 13.415 -7.627 -16.740 1.00 82.75 81 HIS A N 1
ATOM 634 C CA . HIS A 1 81 ? 12.747 -8.266 -17.872 1.00 82.75 81 HIS A CA 1
ATOM 635 C C . HIS A 1 81 ? 13.228 -7.712 -19.216 1.00 82.75 81 HIS A C 1
ATOM 637 O O . HIS A 1 81 ? 13.268 -8.461 -20.192 1.00 82.75 81 HIS A O 1
ATOM 643 N N . ASP A 1 82 ? 13.673 -6.454 -19.265 1.00 79.56 82 ASP A N 1
ATOM 644 C CA . ASP A 1 82 ? 14.200 -5.841 -20.480 1.00 79.56 82 ASP A CA 1
ATOM 645 C C . ASP A 1 82 ? 15.631 -5.334 -20.297 1.00 79.56 82 ASP A C 1
ATOM 647 O O . ASP A 1 82 ? 15.884 -4.216 -19.862 1.00 79.56 82 ASP A O 1
ATOM 651 N N . LYS A 1 83 ? 16.586 -6.180 -20.685 1.00 77.81 83 LYS A N 1
ATOM 652 C CA . LYS A 1 83 ? 18.021 -5.874 -20.602 1.00 77.81 83 LYS A CA 1
ATOM 653 C C . LYS A 1 83 ? 18.529 -4.987 -21.735 1.00 77.81 83 LYS A C 1
ATOM 655 O O . LYS A 1 83 ? 19.726 -4.717 -21.782 1.00 77.81 83 LYS A O 1
ATOM 660 N N . THR A 1 84 ? 17.678 -4.644 -22.700 1.00 81.69 84 THR A N 1
ATOM 661 C CA . THR A 1 84 ? 18.101 -3.885 -23.883 1.00 81.69 84 THR A CA 1
ATOM 662 C C . THR A 1 84 ? 18.028 -2.383 -23.657 1.00 81.69 84 THR A C 1
ATOM 664 O O . THR A 1 84 ? 18.750 -1.638 -24.316 1.00 81.69 84 THR A O 1
ATOM 667 N N . ARG A 1 85 ? 17.189 -1.946 -22.712 1.00 83.94 85 ARG A N 1
ATOM 668 C CA . ARG A 1 85 ? 16.989 -0.539 -22.370 1.00 83.94 85 ARG A CA 1
ATOM 669 C C . ARG A 1 85 ? 17.874 -0.117 -21.204 1.00 83.94 85 ARG A C 1
ATOM 671 O O . ARG A 1 85 ? 18.107 -0.889 -20.274 1.00 83.94 85 ARG A O 1
ATOM 678 N N . ASP A 1 86 ? 18.336 1.128 -21.248 1.00 88.81 86 ASP A N 1
ATOM 679 C CA . ASP A 1 86 ? 19.038 1.730 -20.123 1.00 88.81 86 ASP A CA 1
ATOM 680 C C . ASP A 1 86 ? 18.068 1.985 -18.959 1.00 88.81 86 ASP A C 1
ATOM 682 O O . ASP A 1 86 ? 16.983 2.547 -19.122 1.00 88.81 86 ASP A O 1
ATOM 686 N N . LEU A 1 87 ? 18.460 1.557 -17.760 1.00 89.19 87 LEU A N 1
ATOM 687 C CA . LEU A 1 87 ? 17.598 1.605 -16.578 1.00 89.19 87 LEU A CA 1
ATOM 688 C C . LEU A 1 87 ? 17.280 3.036 -16.139 1.00 89.19 87 LEU A C 1
ATOM 690 O O . LEU A 1 87 ? 16.198 3.293 -15.605 1.00 89.19 87 LEU A O 1
ATOM 694 N N . ILE A 1 88 ? 18.222 3.961 -16.338 1.00 90.62 88 ILE A N 1
ATOM 695 C CA . ILE A 1 88 ? 18.042 5.367 -15.982 1.00 90.62 88 ILE A CA 1
ATOM 696 C C . ILE A 1 88 ? 17.063 5.999 -16.969 1.00 90.62 88 ILE A C 1
ATOM 698 O O . ILE A 1 88 ? 16.130 6.667 -16.530 1.00 90.62 88 ILE A O 1
ATOM 702 N N . GLU A 1 89 ? 17.209 5.738 -18.270 1.00 91.50 89 GLU A N 1
ATOM 703 C CA . GLU A 1 89 ? 16.267 6.196 -19.300 1.00 91.50 89 GLU A CA 1
ATOM 704 C C . GLU A 1 89 ? 14.842 5.693 -19.053 1.00 91.50 89 GLU A C 1
ATOM 706 O O . GLU A 1 89 ? 13.902 6.490 -19.072 1.00 91.50 89 GLU A O 1
ATOM 711 N N . VAL A 1 90 ? 14.668 4.404 -18.738 1.00 91.69 90 VAL A N 1
ATOM 712 C CA . VAL A 1 90 ? 13.345 3.845 -18.414 1.00 91.69 90 VAL A CA 1
ATOM 713 C C . VAL A 1 90 ? 12.756 4.519 -17.175 1.00 91.69 90 VAL A C 1
ATOM 715 O O . VAL A 1 90 ? 11.600 4.939 -17.195 1.00 91.69 90 VAL A O 1
ATOM 718 N N . ALA A 1 91 ? 13.540 4.675 -16.104 1.00 92.62 91 ALA A N 1
ATOM 719 C CA . ALA A 1 91 ? 13.067 5.337 -14.891 1.00 92.62 91 ALA A CA 1
ATOM 720 C C . ALA A 1 91 ? 12.696 6.811 -15.133 1.00 92.62 91 ALA A C 1
ATOM 722 O O . ALA A 1 91 ? 11.710 7.288 -14.572 1.00 92.62 91 ALA A O 1
ATOM 723 N N . MET A 1 92 ? 13.448 7.528 -15.976 1.00 93.81 92 MET A N 1
ATOM 724 C CA . MET A 1 92 ? 13.124 8.900 -16.377 1.00 93.81 92 MET A CA 1
ATOM 725 C C . MET A 1 92 ? 11.804 8.973 -17.138 1.00 93.81 92 MET A C 1
ATOM 727 O O . MET A 1 92 ? 10.948 9.762 -16.748 1.00 93.81 92 MET A O 1
ATOM 731 N N . ALA A 1 93 ? 11.616 8.127 -18.156 1.00 92.94 93 ALA A N 1
ATOM 732 C CA . ALA A 1 93 ? 10.389 8.094 -18.949 1.00 92.94 93 ALA A CA 1
ATOM 733 C C . ALA A 1 93 ? 9.159 7.776 -18.084 1.00 92.94 93 ALA A C 1
ATOM 735 O O . ALA A 1 93 ? 8.121 8.412 -18.204 1.00 92.94 93 ALA A O 1
ATOM 736 N N . MET A 1 94 ? 9.290 6.844 -17.136 1.00 94.25 94 MET A N 1
ATOM 737 C CA . MET A 1 94 ? 8.204 6.507 -16.213 1.00 94.25 94 MET A CA 1
ATOM 738 C C . MET A 1 94 ? 7.852 7.653 -15.255 1.00 94.25 94 MET A C 1
ATOM 740 O O . MET A 1 94 ? 6.688 7.800 -14.875 1.00 94.25 94 MET A O 1
ATOM 744 N N . LEU A 1 95 ? 8.849 8.431 -14.820 1.00 93.75 95 LEU A N 1
ATOM 745 C CA . LEU A 1 95 ? 8.663 9.592 -13.945 1.00 93.75 95 LEU A CA 1
ATOM 746 C C . LEU A 1 95 ? 8.101 10.806 -14.694 1.00 93.75 95 LEU A C 1
ATOM 748 O O . LEU A 1 95 ? 7.387 11.605 -14.078 1.00 93.75 95 LEU A O 1
ATOM 752 N N . GLU A 1 96 ? 8.419 10.946 -15.981 1.00 93.25 96 GLU A N 1
ATOM 753 C CA . GLU A 1 96 ? 7.854 11.962 -16.864 1.00 93.25 96 GLU A CA 1
ATOM 754 C C . GLU A 1 96 ? 6.335 11.801 -16.925 1.00 93.25 96 GLU A C 1
ATOM 756 O O . GLU A 1 96 ? 5.813 10.700 -17.089 1.00 93.25 96 GLU A O 1
ATOM 761 N N . ASP A 1 97 ? 5.619 12.892 -16.644 1.00 89.00 97 ASP A N 1
ATOM 762 C CA . ASP A 1 97 ? 4.156 12.936 -16.508 1.00 89.00 97 ASP A CA 1
ATOM 763 C C . ASP A 1 97 ? 3.538 11.858 -15.599 1.00 89.00 97 ASP A C 1
ATOM 765 O O . ASP A 1 97 ? 2.324 11.649 -15.583 1.00 89.00 97 ASP A O 1
ATOM 769 N N . GLN A 1 98 ? 4.369 11.215 -14.771 1.00 91.12 98 GLN A N 1
ATOM 770 C CA . GLN A 1 98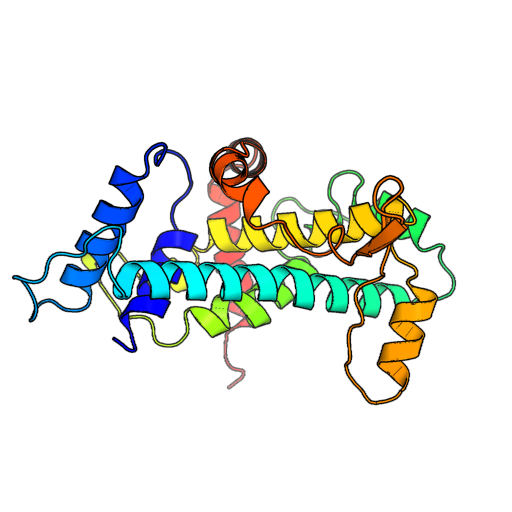 ? 3.997 10.119 -13.882 1.00 91.12 98 GLN A CA 1
ATOM 771 C C . GLN A 1 98 ? 3.302 8.974 -14.623 1.00 91.12 98 GLN A C 1
ATOM 773 O O . GLN A 1 98 ? 2.328 8.402 -14.128 1.00 91.12 98 GLN A O 1
ATOM 778 N N . GLN A 1 99 ? 3.825 8.620 -15.800 1.00 93.25 99 GLN A N 1
ATOM 779 C CA . GLN A 1 99 ? 3.326 7.517 -16.624 1.00 93.25 99 GLN A CA 1
ATOM 780 C C . GLN A 1 99 ? 3.180 6.209 -15.838 1.00 93.25 99 GLN A C 1
ATOM 782 O O . GLN A 1 99 ? 2.236 5.460 -16.074 1.00 93.25 99 GLN A O 1
ATOM 787 N N . PHE A 1 100 ? 4.031 5.970 -14.832 1.00 93.69 100 PHE A N 1
ATOM 788 C CA . PHE A 1 100 ? 3.945 4.794 -13.956 1.00 93.69 100 PHE A CA 1
ATOM 789 C C . PHE A 1 100 ? 2.611 4.641 -13.203 1.00 93.69 100 PHE A C 1
ATOM 791 O O . PHE A 1 100 ? 2.383 3.587 -12.612 1.00 93.69 100 PHE A O 1
ATOM 798 N N . LEU A 1 101 ? 1.759 5.670 -13.152 1.00 94.06 101 LEU A N 1
ATOM 799 C CA . LEU A 1 101 ? 0.432 5.595 -12.536 1.00 94.06 101 LEU A CA 1
ATOM 800 C C . LEU A 1 101 ? -0.604 4.933 -13.444 1.00 94.06 101 LEU A C 1
ATOM 802 O O . LEU A 1 101 ? -1.603 4.430 -12.939 1.00 94.06 101 LEU A O 1
ATOM 806 N N . TYR A 1 102 ? -0.398 4.945 -14.756 1.00 93.81 102 TYR A N 1
ATOM 807 C CA . TYR A 1 102 ? -1.389 4.505 -15.729 1.00 93.81 102 TYR A CA 1
ATOM 808 C C . TYR A 1 102 ? -1.227 3.023 -16.056 1.00 93.81 102 TYR A C 1
ATOM 810 O O . TYR A 1 102 ? -0.118 2.489 -16.039 1.00 93.81 102 TYR A O 1
ATOM 818 N N . GLU A 1 103 ? -2.345 2.366 -16.356 1.00 92.19 103 GLU A N 1
ATOM 819 C CA . GLU A 1 103 ? -2.359 0.982 -16.842 1.00 92.19 103 GLU A CA 1
ATOM 820 C C . GLU A 1 103 ? -1.495 0.810 -18.100 1.00 92.19 103 GLU A C 1
ATOM 822 O O . GLU A 1 103 ? -0.595 -0.029 -18.125 1.00 92.19 103 GLU A O 1
ATOM 827 N N . ASP A 1 104 ? -1.718 1.667 -19.100 1.00 91.12 104 ASP A N 1
ATOM 828 C CA . ASP A 1 104 ? -0.880 1.785 -20.289 1.00 91.12 104 ASP A CA 1
ATOM 829 C C . ASP A 1 104 ? 0.006 3.032 -20.177 1.00 91.12 104 ASP A C 1
ATOM 831 O O . ASP A 1 104 ? -0.468 4.170 -20.217 1.00 91.12 104 ASP A O 1
ATOM 835 N N . MET A 1 105 ? 1.313 2.808 -20.028 1.00 88.31 105 MET A N 1
ATOM 836 C CA . MET A 1 105 ? 2.305 3.882 -19.922 1.00 88.31 105 MET A CA 1
ATOM 837 C C . MET A 1 105 ? 2.572 4.570 -21.267 1.00 88.31 105 MET A C 1
ATOM 839 O O . MET A 1 105 ? 2.971 5.729 -21.276 1.00 88.31 105 MET A O 1
ATOM 843 N N . GLN A 1 106 ? 2.362 3.881 -22.395 1.00 87.31 106 GLN A N 1
ATOM 844 C CA . GLN A 1 106 ? 2.596 4.438 -23.733 1.00 87.31 106 GLN A CA 1
ATOM 845 C C . GLN A 1 106 ? 1.437 5.330 -24.171 1.00 87.31 106 GLN A C 1
ATOM 847 O O . GLN A 1 106 ? 1.647 6.342 -24.840 1.00 87.31 106 GLN A O 1
ATOM 852 N N . PHE A 1 107 ? 0.219 4.971 -23.758 1.00 87.81 107 PHE A N 1
ATOM 853 C CA . PHE A 1 107 ? -0.999 5.710 -24.076 1.00 87.81 107 PHE A CA 1
ATOM 854 C C . PHE A 1 107 ? -1.803 6.029 -22.805 1.00 87.81 107 PHE A C 1
ATOM 856 O O . PHE A 1 107 ? -2.857 5.432 -22.580 1.00 87.81 107 PHE A O 1
ATOM 863 N N . PRO A 1 108 ? -1.351 6.992 -21.975 1.00 87.94 108 PRO A N 1
ATOM 864 C CA . PRO A 1 108 ? -2.009 7.323 -20.715 1.00 87.94 108 PRO A CA 1
ATOM 865 C C . PRO A 1 108 ? -3.457 7.779 -20.914 1.00 87.94 108 PRO A C 1
ATOM 867 O O . PRO A 1 108 ? -3.734 8.798 -21.553 1.00 87.94 108 PRO A O 1
ATOM 870 N N . GLN A 1 109 ? -4.399 7.054 -20.314 1.00 87.25 109 GLN A N 1
ATOM 871 C CA . GLN A 1 109 ? -5.816 7.413 -20.321 1.00 87.25 109 GLN A CA 1
ATOM 872 C C . GLN A 1 109 ? -6.248 7.858 -18.927 1.00 87.25 109 GLN A C 1
ATOM 874 O O . GLN A 1 109 ? -6.058 7.152 -17.941 1.00 87.25 109 GLN A O 1
ATOM 879 N N . LYS A 1 110 ? -6.877 9.036 -18.833 1.00 84.38 110 LYS A N 1
ATOM 880 C CA . LYS A 1 110 ? -7.247 9.653 -17.546 1.00 84.38 110 LYS A CA 1
ATOM 881 C C . LYS A 1 110 ? -8.141 8.769 -16.666 1.00 84.38 110 LYS A C 1
ATOM 883 O O . LYS A 1 110 ? -8.103 8.907 -15.448 1.00 84.38 110 LYS A O 1
ATOM 888 N N . HIS A 1 111 ? -8.959 7.906 -17.266 1.00 85.31 111 HIS A N 1
ATOM 889 C CA . HIS A 1 111 ? -9.845 7.010 -16.522 1.00 85.31 111 HIS A CA 1
ATOM 890 C C . HIS A 1 111 ? -9.115 5.794 -15.923 1.00 85.31 111 HIS A C 1
ATOM 892 O O . HIS A 1 111 ? -9.615 5.253 -14.943 1.00 85.31 111 HIS A O 1
ATOM 898 N N . ASN A 1 112 ? -7.898 5.479 -16.391 1.00 86.19 112 ASN A N 1
ATOM 899 C CA . ASN A 1 112 ? -7.080 4.345 -15.926 1.00 86.19 112 ASN A CA 1
ATOM 900 C C . ASN A 1 112 ? -5.878 4.804 -15.084 1.00 86.19 112 ASN A C 1
ATOM 902 O O . ASN A 1 112 ? -4.865 4.108 -14.965 1.00 86.19 112 ASN A O 1
ATOM 906 N N . ILE A 1 113 ? -5.948 6.011 -14.519 1.00 89.75 113 ILE A N 1
ATOM 907 C CA . ILE A 1 113 ? -4.937 6.478 -13.573 1.00 89.75 113 ILE A CA 1
ATOM 908 C C . ILE A 1 113 ? -5.035 5.672 -12.272 1.00 89.75 113 ILE A C 1
ATOM 910 O O . ILE A 1 113 ? -6.127 5.397 -11.785 1.00 89.75 113 ILE A O 1
ATOM 914 N N . TYR A 1 114 ? -3.884 5.323 -11.701 1.00 90.88 114 TYR A N 1
ATOM 915 C CA . TYR A 1 114 ? -3.718 4.405 -10.566 1.00 90.88 114 TYR A CA 1
ATOM 916 C C . TYR A 1 114 ? -4.029 2.933 -10.865 1.00 90.88 114 TYR A C 1
ATOM 918 O O . TYR A 1 114 ? -4.025 2.120 -9.942 1.00 90.88 114 TYR A O 1
ATOM 926 N N . CYS A 1 115 ? -4.230 2.574 -12.134 1.00 91.69 115 CYS A N 1
ATOM 927 C CA . CYS A 1 115 ? -4.451 1.193 -12.564 1.00 91.69 115 CYS A CA 1
ATOM 928 C C . CYS A 1 115 ? -3.176 0.519 -13.099 1.00 91.69 115 CYS A C 1
ATOM 930 O O . CYS A 1 115 ? -3.252 -0.571 -13.659 1.00 91.69 115 CYS A O 1
ATOM 932 N N . SER A 1 116 ? -1.995 1.130 -12.944 1.00 95.00 116 SER A N 1
ATOM 933 C CA . SER A 1 116 ? -0.752 0.463 -13.342 1.00 95.00 116 SER A CA 1
ATOM 934 C C . SER A 1 116 ? -0.521 -0.825 -12.557 1.00 95.00 116 SER A C 1
ATOM 936 O O . SER A 1 116 ? -0.890 -0.935 -11.382 1.00 95.00 116 SER A O 1
ATOM 938 N N . ALA A 1 117 ? 0.167 -1.779 -13.188 1.00 93.25 117 ALA A N 1
ATOM 939 C CA . ALA A 1 117 ? 0.520 -3.045 -12.554 1.00 93.25 117 ALA A CA 1
ATOM 940 C C . ALA A 1 117 ? 1.234 -2.835 -11.206 1.00 93.25 117 ALA A C 1
ATOM 942 O O . ALA A 1 117 ? 0.952 -3.541 -10.245 1.00 93.25 117 ALA A O 1
ATOM 943 N N . PHE A 1 118 ? 2.087 -1.810 -11.080 1.00 93.62 118 PHE A N 1
ATOM 944 C CA . PHE A 1 118 ? 2.758 -1.509 -9.812 1.00 93.62 118 PHE A CA 1
ATOM 945 C C . PHE A 1 118 ? 1.783 -1.123 -8.702 1.00 93.62 118 PHE A C 1
ATOM 947 O O . PHE A 1 118 ? 1.909 -1.613 -7.581 1.00 93.62 118 PHE A O 1
ATOM 954 N N . ILE A 1 119 ? 0.820 -0.246 -9.000 1.00 94.56 119 ILE A N 1
ATOM 955 C CA . ILE A 1 119 ? -0.147 0.221 -8.005 1.00 94.56 119 ILE A CA 1
ATOM 956 C C . ILE A 1 119 ? -1.070 -0.925 -7.598 1.00 94.56 119 ILE A C 1
ATOM 958 O O . ILE A 1 119 ? -1.233 -1.171 -6.404 1.00 94.56 119 ILE A O 1
ATOM 962 N N . VAL A 1 120 ? -1.611 -1.660 -8.572 1.00 93.88 120 VAL A N 1
ATOM 963 C CA . VAL A 1 120 ? -2.511 -2.793 -8.320 1.00 93.88 120 VAL A CA 1
ATOM 964 C C . VAL A 1 120 ? -1.803 -3.874 -7.501 1.00 93.88 120 VAL A C 1
ATOM 966 O O . VAL A 1 120 ? -2.328 -4.302 -6.474 1.00 93.88 120 VAL A O 1
ATOM 969 N N . THR A 1 121 ? -0.582 -4.265 -7.879 1.00 93.75 121 THR A N 1
ATOM 970 C CA . THR A 1 121 ? 0.168 -5.293 -7.146 1.00 93.75 121 THR A CA 1
ATOM 971 C C . THR A 1 121 ? 0.564 -4.837 -5.741 1.00 93.75 121 THR A C 1
ATOM 973 O O . THR A 1 121 ? 0.496 -5.641 -4.811 1.00 93.75 121 THR A O 1
ATOM 976 N N . LEU A 1 122 ? 0.941 -3.570 -5.528 1.00 93.25 122 LEU A N 1
ATOM 977 C CA . LEU A 1 122 ? 1.241 -3.062 -4.181 1.00 93.25 122 LEU A CA 1
ATOM 978 C C . LEU A 1 122 ? 0.003 -3.001 -3.287 1.00 93.25 122 LEU A C 1
ATOM 980 O O . LEU A 1 122 ? 0.084 -3.348 -2.107 1.00 93.25 122 LEU A O 1
ATOM 984 N N . LEU A 1 123 ? -1.140 -2.580 -3.829 1.00 92.88 123 LEU A N 1
ATOM 985 C CA . LEU A 1 123 ? -2.396 -2.575 -3.085 1.00 92.88 123 LEU A CA 1
ATOM 986 C C . LEU A 1 123 ? -2.766 -3.985 -2.633 1.00 92.88 123 LEU A C 1
ATOM 988 O O . LEU A 1 123 ? -3.032 -4.183 -1.449 1.00 92.88 123 LEU A O 1
ATOM 992 N N . ASP A 1 124 ? -2.718 -4.951 -3.546 1.00 92.12 124 ASP A N 1
ATOM 993 C CA . ASP A 1 124 ? -3.063 -6.344 -3.268 1.00 92.12 124 ASP A CA 1
ATOM 994 C C . ASP A 1 124 ? -2.117 -6.983 -2.235 1.00 92.12 124 ASP A C 1
ATOM 996 O O . ASP A 1 124 ? -2.525 -7.413 -1.148 1.00 92.12 124 ASP A O 1
ATOM 1000 N N . SER A 1 125 ? -0.815 -6.945 -2.520 1.00 91.19 125 SER A N 1
ATOM 1001 C CA . SER A 1 125 ? 0.195 -7.629 -1.706 1.00 91.19 125 SER A CA 1
ATOM 1002 C C . SER A 1 125 ? 0.449 -6.983 -0.341 1.00 91.19 125 SER A C 1
ATOM 1004 O O . SER A 1 125 ? 0.849 -7.677 0.595 1.00 91.19 125 SER A O 1
ATOM 1006 N N . VAL A 1 126 ? 0.221 -5.671 -0.191 1.00 92.25 126 VAL A N 1
ATOM 1007 C CA . VAL A 1 126 ? 0.540 -4.946 1.049 1.00 92.25 126 VAL A CA 1
ATOM 1008 C C . VAL A 1 126 ? -0.706 -4.471 1.779 1.00 92.25 126 VAL A C 1
ATOM 1010 O O . VAL A 1 126 ? -0.845 -4.722 2.977 1.00 92.25 126 VAL A O 1
ATOM 1013 N N . HIS A 1 127 ? -1.607 -3.755 1.108 1.00 92.31 127 HIS A N 1
ATOM 1014 C CA . HIS A 1 127 ? -2.733 -3.126 1.793 1.00 92.31 127 HIS A CA 1
ATOM 1015 C C . HIS A 1 127 ? -3.877 -4.103 2.060 1.00 92.31 127 HIS A C 1
ATOM 1017 O O . HIS A 1 127 ? -4.263 -4.254 3.220 1.00 92.31 127 HIS A O 1
ATOM 1023 N N . LEU A 1 128 ? -4.370 -4.793 1.025 1.00 92.62 128 LEU A N 1
ATOM 1024 C CA . LEU A 1 128 ? -5.500 -5.721 1.137 1.00 92.62 128 LEU A CA 1
ATOM 1025 C C . LEU A 1 128 ? -5.203 -6.846 2.134 1.00 92.62 128 LEU A C 1
ATOM 1027 O O . LEU A 1 128 ? -6.041 -7.174 2.976 1.00 92.62 128 LEU A O 1
ATOM 1031 N N . THR A 1 129 ? -3.967 -7.349 2.128 1.00 92.00 129 THR A N 1
ATOM 1032 C CA . THR A 1 129 ? -3.490 -8.344 3.101 1.00 92.00 129 THR A CA 1
ATOM 1033 C C . THR A 1 129 ? -3.554 -7.830 4.548 1.00 92.00 129 THR A C 1
ATOM 1035 O O . THR A 1 129 ? -3.910 -8.572 5.462 1.00 92.00 129 THR A O 1
ATOM 1038 N N . VAL A 1 130 ? -3.244 -6.552 4.790 1.00 91.69 130 VAL A N 1
ATOM 1039 C CA . VAL A 1 130 ? -3.217 -5.970 6.145 1.00 91.69 130 VAL A CA 1
ATOM 1040 C C . VAL A 1 130 ? -4.612 -5.628 6.670 1.00 91.69 130 VAL A C 1
ATOM 1042 O O . VAL A 1 130 ? -4.856 -5.740 7.875 1.00 91.69 130 VAL A O 1
ATOM 1045 N N . ILE A 1 131 ? -5.537 -5.234 5.794 1.00 93.88 131 ILE A N 1
ATOM 1046 C CA . ILE A 1 131 ? -6.931 -4.972 6.182 1.00 93.88 131 ILE A CA 1
ATOM 1047 C C . ILE A 1 131 ? -7.790 -6.243 6.214 1.00 93.88 131 ILE A C 1
ATOM 1049 O O . ILE A 1 131 ? -8.958 -6.188 6.606 1.00 93.88 131 ILE A O 1
ATOM 1053 N N . GLN A 1 132 ? -7.226 -7.400 5.855 1.00 93.12 132 GLN A N 1
ATOM 1054 C CA . GLN A 1 132 ? -7.926 -8.675 5.913 1.00 93.12 132 GLN A CA 1
ATOM 1055 C C . GLN A 1 132 ? -8.470 -8.939 7.328 1.00 93.12 132 GLN A C 1
ATOM 1057 O O . GLN A 1 132 ? -7.756 -8.878 8.331 1.00 93.12 132 GLN A O 1
ATOM 1062 N N . GLY A 1 133 ? -9.767 -9.242 7.417 1.00 93.12 133 GLY A N 1
ATOM 1063 C CA . GLY A 1 133 ? -10.445 -9.472 8.695 1.00 93.12 133 GLY A CA 1
ATOM 1064 C C . GLY A 1 133 ? -10.868 -8.199 9.437 1.00 93.12 133 GLY A C 1
ATOM 1065 O O . GLY A 1 133 ? -11.093 -8.258 10.654 1.00 93.12 133 GLY A O 1
ATOM 1066 N N . TYR A 1 134 ? -10.990 -7.064 8.734 1.00 94.81 134 TYR A N 1
ATOM 1067 C CA . TYR A 1 134 ? -11.663 -5.875 9.260 1.00 94.81 134 TYR A CA 1
ATOM 1068 C C . TYR A 1 134 ? -13.096 -6.189 9.732 1.00 94.81 134 TYR A C 1
ATOM 1070 O O . TYR A 1 134 ? -13.695 -7.214 9.400 1.00 94.81 134 TYR A O 1
ATOM 1078 N N . THR A 1 135 ? -13.635 -5.315 10.578 1.00 94.81 135 THR A N 1
ATOM 1079 C CA . THR A 1 135 ? -14.998 -5.432 11.107 1.00 94.81 135 THR A CA 1
ATOM 1080 C C . THR A 1 135 ? -15.950 -4.612 10.256 1.00 94.81 135 THR A C 1
ATOM 1082 O O . THR A 1 135 ? -15.734 -3.412 10.106 1.00 94.81 135 THR A O 1
ATOM 1085 N N . THR A 1 136 ? -17.031 -5.233 9.781 1.00 95.25 136 THR A N 1
ATOM 1086 C CA . THR A 1 136 ? -18.137 -4.515 9.146 1.00 95.25 136 THR A CA 1
ATOM 1087 C C . THR A 1 136 ? -18.813 -3.590 10.155 1.00 95.25 136 THR A C 1
ATOM 1089 O O . THR A 1 136 ? -19.404 -4.041 11.138 1.00 95.25 136 THR A O 1
ATOM 1092 N N . ILE A 1 137 ? -18.717 -2.285 9.915 1.00 91.81 137 ILE A N 1
ATOM 1093 C CA . ILE A 1 137 ? -19.338 -1.224 10.705 1.00 91.81 137 ILE A CA 1
ATOM 1094 C C . ILE A 1 137 ? -20.225 -0.417 9.747 1.00 91.81 137 ILE A C 1
ATOM 1096 O O . ILE A 1 137 ? -19.723 0.471 9.052 1.00 91.81 137 ILE A O 1
ATOM 1100 N N . PRO A 1 138 ? -21.543 -0.697 9.694 1.00 91.94 138 PRO A N 1
ATOM 1101 C CA . PRO A 1 138 ? -22.451 -0.072 8.730 1.00 91.94 138 PRO A CA 1
ATOM 1102 C C . PRO A 1 138 ? -22.476 1.457 8.799 1.00 91.94 138 PRO A C 1
ATOM 1104 O O . PRO A 1 138 ? -22.526 2.122 7.770 1.00 91.94 138 PRO A O 1
ATOM 1107 N N . THR A 1 139 ? -22.370 2.030 10.002 1.00 89.25 139 THR A N 1
ATOM 1108 C CA . THR A 1 139 ? -22.359 3.488 10.209 1.00 89.25 139 THR A CA 1
ATOM 1109 C C . THR A 1 139 ? -21.143 4.177 9.591 1.00 89.25 139 THR A C 1
ATOM 1111 O O . THR A 1 139 ? -21.227 5.352 9.247 1.00 89.25 139 THR A O 1
ATOM 1114 N N . LEU A 1 140 ? -20.033 3.452 9.428 1.00 87.94 140 LEU A N 1
ATOM 1115 C CA . LEU A 1 140 ? -18.808 3.929 8.784 1.00 87.94 140 LEU A CA 1
ATOM 1116 C C . LEU A 1 140 ? -18.637 3.384 7.362 1.00 87.94 140 LEU A C 1
ATOM 1118 O O . LEU A 1 140 ? -17.635 3.687 6.723 1.00 87.94 140 LEU A O 1
ATOM 1122 N N . LYS A 1 141 ? -19.591 2.577 6.874 1.00 92.69 141 LYS A N 1
ATOM 1123 C CA . LYS A 1 141 ? -19.571 1.972 5.536 1.00 92.69 141 LYS A CA 1
ATOM 1124 C C . LYS A 1 141 ? -18.255 1.252 5.228 1.00 92.69 141 LYS A C 1
ATOM 1126 O O . LYS A 1 141 ? -17.728 1.352 4.125 1.00 92.69 141 LYS A O 1
ATOM 1131 N N . THR A 1 142 ? -17.706 0.525 6.201 1.00 91.88 142 THR A N 1
ATOM 1132 C CA . THR A 1 142 ? -16.386 -0.122 6.068 1.00 91.88 142 THR A CA 1
ATOM 1133 C C . THR A 1 142 ? -16.280 -1.045 4.860 1.00 91.88 142 THR A C 1
ATOM 1135 O O . THR A 1 142 ? -15.209 -1.136 4.281 1.00 91.88 142 THR A O 1
ATOM 1138 N N . ASP A 1 143 ? -17.373 -1.686 4.449 1.00 93.12 143 ASP A N 1
ATOM 1139 C CA . ASP A 1 143 ? -17.370 -2.564 3.276 1.00 93.12 143 ASP A CA 1
ATOM 1140 C C . ASP A 1 143 ? -17.218 -1.757 1.974 1.00 93.12 143 ASP A C 1
ATOM 1142 O O . ASP A 1 143 ? -16.460 -2.145 1.089 1.00 93.12 143 ASP A O 1
ATOM 1146 N N . GLU A 1 144 ? -17.862 -0.584 1.880 1.00 91.75 144 GLU A N 1
ATOM 1147 C CA . GLU A 1 144 ? -17.644 0.358 0.771 1.00 91.75 144 GLU A CA 1
ATOM 1148 C C . GLU A 1 144 ? -16.203 0.894 0.797 1.00 91.75 144 GLU A C 1
ATOM 1150 O O . GLU A 1 144 ? -15.554 1.004 -0.245 1.00 91.75 144 GLU A O 1
ATOM 1155 N N . LEU A 1 145 ? -15.679 1.199 1.990 1.00 89.44 145 LEU A N 1
ATOM 1156 C CA . LEU A 1 145 ? -14.319 1.708 2.163 1.00 89.44 145 LEU A CA 1
ATOM 1157 C C . LEU A 1 145 ? -13.251 0.684 1.775 1.00 89.44 145 LEU A C 1
ATOM 1159 O O . LEU A 1 145 ? -12.297 1.044 1.092 1.00 89.44 145 LEU A O 1
ATOM 1163 N N . ALA A 1 146 ? -13.430 -0.582 2.156 1.00 89.62 146 ALA A N 1
ATOM 1164 C CA . ALA A 1 146 ? -12.506 -1.665 1.819 1.00 89.62 146 ALA A CA 1
ATOM 1165 C C . ALA A 1 146 ? -12.441 -1.930 0.312 1.00 89.62 146 ALA A C 1
ATOM 1167 O O . ALA A 1 146 ? -11.518 -2.589 -0.155 1.00 89.62 146 ALA A O 1
ATOM 1168 N N . TYR A 1 147 ? -13.418 -1.419 -0.437 1.00 85.31 147 TYR A N 1
ATOM 1169 C CA . TYR A 1 147 ? -13.541 -1.648 -1.863 1.00 85.31 147 TYR A CA 1
ATOM 1170 C C . TYR A 1 147 ? -13.145 -0.427 -2.704 1.00 85.31 147 TYR A C 1
ATOM 1172 O O . TYR A 1 147 ? -12.390 -0.559 -3.660 1.00 85.31 147 TYR A O 1
ATOM 1180 N N . TYR A 1 148 ? -13.616 0.776 -2.354 1.00 81.69 148 TYR A N 1
ATOM 1181 C CA . TYR A 1 148 ? -13.377 2.002 -3.139 1.00 81.69 148 TYR A CA 1
ATOM 1182 C C . TYR A 1 148 ? -12.735 3.133 -2.321 1.00 81.69 148 TYR A C 1
ATOM 1184 O O . TYR A 1 148 ? -12.280 4.128 -2.882 1.00 81.69 148 TYR A O 1
ATOM 1192 N N . GLY A 1 149 ? -12.701 3.018 -0.992 1.00 81.69 149 GLY A N 1
ATOM 1193 C CA . GLY A 1 149 ? -12.223 4.058 -0.079 1.00 81.69 149 GLY A CA 1
ATOM 1194 C C . GLY A 1 149 ? -10.763 3.888 0.322 1.00 81.69 149 GLY A C 1
ATOM 1195 O O . GLY A 1 149 ? -10.445 4.044 1.491 1.00 81.69 149 GLY A O 1
ATOM 1196 N N . MET A 1 150 ? -9.873 3.528 -0.601 1.00 86.19 150 MET A N 1
ATOM 1197 C CA . MET A 1 150 ? -8.462 3.231 -0.301 1.00 86.19 150 MET A CA 1
ATOM 1198 C C . MET A 1 150 ? -7.509 4.344 -0.762 1.00 86.19 150 MET A C 1
ATOM 1200 O O . MET A 1 150 ? -6.359 4.082 -1.111 1.00 86.19 150 MET A O 1
ATOM 1204 N N . GLN A 1 151 ? -7.956 5.605 -0.792 1.00 86.62 151 GLN A N 1
ATOM 1205 C CA . GLN A 1 151 ? -7.192 6.713 -1.386 1.00 86.62 151 GLN A CA 1
ATOM 1206 C C . GLN A 1 151 ? -5.823 6.912 -0.723 1.00 86.62 151 GLN A C 1
ATOM 1208 O O . GLN A 1 151 ? -4.833 7.160 -1.409 1.00 86.62 151 GLN A O 1
ATOM 1213 N N . GLY A 1 152 ? -5.745 6.767 0.600 1.00 85.56 152 GLY A N 1
ATOM 1214 C CA . GLY A 1 152 ? -4.488 6.821 1.337 1.00 85.56 152 GLY A CA 1
ATOM 1215 C C . GLY A 1 152 ? -3.547 5.685 0.942 1.00 85.56 152 GLY A C 1
ATOM 1216 O O . GLY A 1 152 ? -2.370 5.932 0.702 1.00 85.56 152 GLY A O 1
ATOM 1217 N N . ALA A 1 153 ? -4.055 4.458 0.789 1.00 89.88 153 ALA A N 1
ATOM 1218 C CA . ALA A 1 153 ? -3.246 3.324 0.342 1.00 89.88 153 ALA A CA 1
ATOM 1219 C C . ALA A 1 153 ? -2.769 3.485 -1.112 1.00 89.88 153 ALA A C 1
ATOM 1221 O O . ALA A 1 153 ? -1.601 3.234 -1.400 1.00 89.88 153 ALA A O 1
ATOM 1222 N N . VAL A 1 154 ? -3.623 3.978 -2.015 1.00 90.50 154 VAL A N 1
ATOM 1223 C CA . VAL A 1 154 ? -3.256 4.307 -3.406 1.00 90.50 154 VAL A CA 1
ATOM 1224 C C . VAL A 1 154 ? -2.167 5.385 -3.440 1.00 90.50 154 VAL A C 1
ATOM 1226 O O . VAL A 1 154 ? -1.179 5.264 -4.171 1.00 90.50 154 VAL A O 1
ATOM 1229 N N . GLY A 1 155 ? -2.306 6.423 -2.610 1.00 88.62 155 GLY A N 1
ATOM 1230 C CA . GLY A 1 155 ? -1.296 7.468 -2.447 1.00 88.62 155 GLY A CA 1
ATOM 1231 C C . GLY A 1 155 ? 0.037 6.914 -1.941 1.00 88.62 155 GLY A C 1
ATOM 1232 O O . GLY A 1 155 ? 1.087 7.269 -2.475 1.00 88.62 155 GLY A O 1
ATOM 1233 N N . MET A 1 156 ? -0.000 5.990 -0.977 1.00 87.81 156 MET A N 1
ATOM 1234 C CA . MET A 1 156 ? 1.184 5.288 -0.473 1.00 87.81 156 MET A CA 1
ATOM 1235 C C . MET A 1 156 ? 1.867 4.446 -1.555 1.00 87.81 156 MET A C 1
ATOM 1237 O O . MET A 1 156 ? 3.084 4.539 -1.702 1.00 87.81 156 MET A O 1
ATOM 1241 N N . CYS A 1 157 ? 1.108 3.687 -2.352 1.00 92.25 157 CYS A N 1
ATOM 1242 C CA . CYS A 1 157 ? 1.651 2.928 -3.485 1.00 92.25 157 CYS A CA 1
ATOM 1243 C C . CYS A 1 157 ? 2.341 3.857 -4.487 1.00 92.25 157 CYS A C 1
ATOM 1245 O O . CYS A 1 157 ? 3.479 3.624 -4.883 1.00 92.25 157 CYS A O 1
ATOM 1247 N N . SER A 1 158 ? 1.673 4.957 -4.841 1.00 92.44 158 SER A N 1
ATOM 1248 C CA . SER A 1 158 ? 2.189 5.948 -5.789 1.00 92.44 158 SER A CA 1
ATOM 1249 C C . SER A 1 158 ? 3.485 6.590 -5.293 1.00 92.44 158 SER A C 1
ATOM 1251 O O . SER A 1 158 ? 4.450 6.728 -6.044 1.00 92.44 158 SER A O 1
ATOM 1253 N N . ALA A 1 159 ? 3.522 6.965 -4.011 1.00 88.62 159 ALA A N 1
ATOM 1254 C CA . ALA A 1 159 ? 4.698 7.545 -3.377 1.00 88.62 159 ALA A CA 1
ATOM 1255 C C . ALA A 1 159 ? 5.857 6.546 -3.289 1.00 88.62 159 ALA A C 1
ATOM 1257 O O . ALA A 1 159 ? 6.999 6.936 -3.531 1.00 88.62 159 ALA A O 1
ATOM 1258 N N . ALA A 1 160 ? 5.565 5.278 -2.979 1.00 89.94 160 ALA A N 1
ATOM 1259 C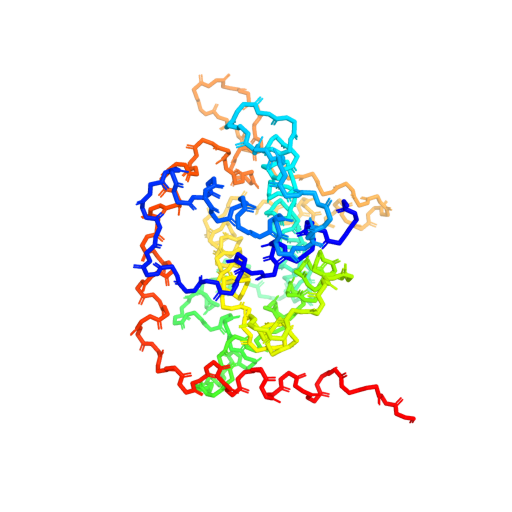 CA . ALA A 1 160 ? 6.558 4.214 -2.966 1.00 89.94 160 ALA A CA 1
ATOM 1260 C C . ALA A 1 160 ? 7.178 4.057 -4.359 1.00 89.94 160 ALA A C 1
ATOM 1262 O O . ALA A 1 160 ? 8.378 4.254 -4.488 1.00 89.94 160 ALA A O 1
ATOM 1263 N N . VAL A 1 161 ? 6.370 3.846 -5.408 1.00 93.00 161 VAL A N 1
ATOM 1264 C CA . VAL A 1 161 ? 6.870 3.616 -6.780 1.00 93.00 161 VAL A CA 1
ATOM 1265 C C . VAL A 1 161 ? 7.693 4.797 -7.286 1.00 93.00 161 VAL A C 1
ATOM 1267 O O . VAL A 1 161 ? 8.797 4.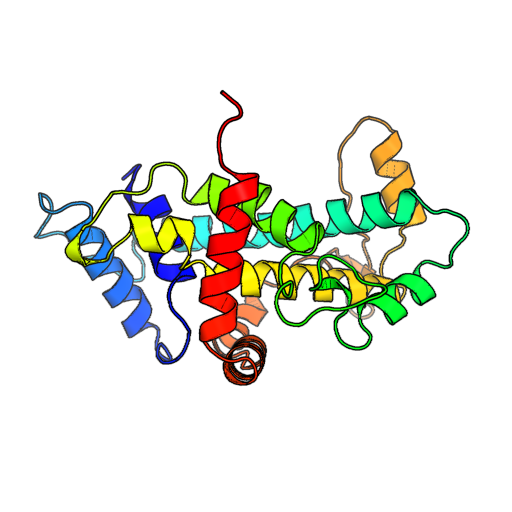638 -7.811 1.00 93.00 161 VAL A O 1
ATOM 1270 N N . LYS A 1 162 ? 7.196 6.021 -7.076 1.00 92.19 162 LYS A N 1
ATOM 1271 C CA . LYS A 1 162 ? 7.946 7.235 -7.411 1.00 92.19 162 LYS A CA 1
ATOM 1272 C C . LYS A 1 162 ? 9.300 7.271 -6.704 1.00 92.19 162 LYS A C 1
ATOM 1274 O O . LYS A 1 162 ? 10.282 7.747 -7.280 1.00 92.19 162 LYS A O 1
ATOM 1279 N N . HIS A 1 163 ? 9.358 6.797 -5.461 1.00 88.88 163 HIS A N 1
ATOM 1280 C CA . HIS A 1 163 ? 10.576 6.777 -4.671 1.00 88.88 163 HIS A CA 1
ATOM 1281 C C . HIS A 1 163 ? 11.628 5.814 -5.242 1.00 88.88 163 HIS A C 1
ATOM 1283 O O . HIS A 1 163 ? 12.737 6.300 -5.488 1.00 88.88 163 HIS A O 1
ATOM 1289 N N . ALA A 1 164 ? 11.359 4.525 -5.528 1.00 89.50 164 ALA A N 1
ATOM 1290 C CA . ALA A 1 164 ? 12.438 3.708 -6.112 1.00 89.50 164 ALA A CA 1
ATOM 1291 C C . ALA A 1 164 ? 12.766 4.086 -7.552 1.00 89.50 164 ALA A C 1
ATOM 1293 O O . ALA A 1 164 ? 13.946 4.041 -7.904 1.00 89.50 164 ALA A O 1
ATOM 1294 N N . LEU A 1 165 ? 11.806 4.555 -8.358 1.00 91.25 165 LEU A N 1
ATOM 1295 C CA . LEU A 1 165 ? 12.130 5.117 -9.675 1.00 91.25 165 LEU A CA 1
ATOM 1296 C C . LEU A 1 165 ? 13.111 6.293 -9.548 1.00 91.25 165 LEU A C 1
ATOM 1298 O O . LEU A 1 165 ? 14.109 6.349 -10.263 1.00 91.25 165 LEU A O 1
ATOM 1302 N N . THR A 1 166 ? 12.905 7.183 -8.572 1.00 89.06 166 THR A N 1
ATOM 1303 C CA . THR A 1 166 ? 13.835 8.291 -8.290 1.00 89.06 166 THR A CA 1
ATOM 1304 C C . THR A 1 166 ? 15.206 7.788 -7.820 1.00 89.06 166 THR A C 1
ATOM 1306 O O . THR 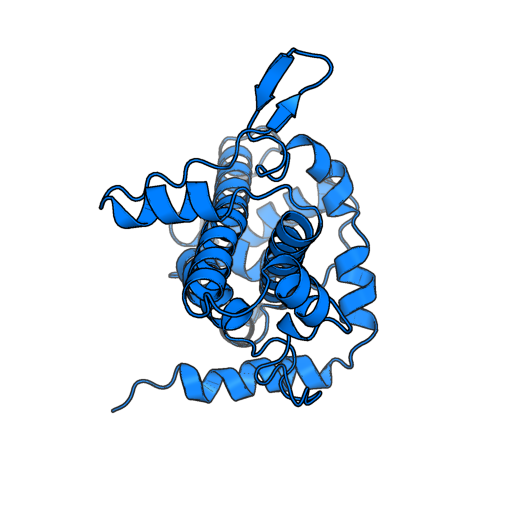A 1 166 ? 16.234 8.379 -8.160 1.00 89.06 166 THR A O 1
ATOM 1309 N N . LEU A 1 167 ? 15.259 6.710 -7.030 1.00 86.56 167 LEU A N 1
ATOM 1310 C CA . LEU A 1 167 ? 16.527 6.103 -6.607 1.00 86.56 167 LEU A CA 1
ATOM 1311 C C . LEU A 1 167 ? 17.308 5.527 -7.796 1.00 86.56 167 LEU A C 1
ATOM 1313 O O . LEU A 1 167 ? 18.528 5.692 -7.857 1.00 86.56 167 LEU A O 1
ATOM 1317 N N . ILE A 1 168 ? 16.615 4.896 -8.746 1.00 88.00 168 ILE A N 1
ATOM 1318 C CA . ILE A 1 168 ? 17.209 4.368 -9.980 1.00 88.00 168 ILE A CA 1
ATOM 1319 C C . ILE A 1 168 ? 17.683 5.510 -10.876 1.00 88.00 168 ILE A C 1
ATOM 1321 O O . ILE A 1 168 ? 18.849 5.521 -11.258 1.00 88.00 168 ILE A O 1
ATOM 1325 N N . GLN A 1 169 ? 16.832 6.511 -11.126 1.00 89.44 169 GLN A N 1
ATOM 1326 C CA . GLN A 1 169 ? 17.167 7.692 -11.928 1.00 89.44 169 GLN A CA 1
ATOM 1327 C C . GLN A 1 169 ? 18.450 8.380 -11.432 1.00 89.44 169 GLN A C 1
ATOM 1329 O O . GLN A 1 169 ? 19.277 8.826 -12.221 1.00 89.44 169 GLN A O 1
ATOM 1334 N N . LYS A 1 170 ? 18.639 8.463 -10.110 1.00 86.19 170 LYS A N 1
ATOM 1335 C CA . LYS A 1 170 ? 19.826 9.076 -9.494 1.00 86.19 170 LYS A CA 1
ATOM 1336 C C . LYS A 1 170 ? 21.062 8.166 -9.470 1.00 86.19 170 LYS A C 1
ATOM 1338 O O . LYS A 1 170 ? 22.084 8.555 -8.906 1.00 86.19 170 LYS A O 1
ATOM 1343 N N . GLY A 1 171 ? 20.975 6.952 -10.012 1.00 79.75 171 GLY A N 1
ATOM 1344 C CA . GLY A 1 171 ? 22.050 5.959 -9.977 1.00 79.75 171 GLY A CA 1
ATOM 1345 C C . GLY A 1 171 ? 22.381 5.469 -8.563 1.00 79.75 171 GLY A C 1
ATOM 1346 O O . GLY A 1 171 ? 23.489 5.000 -8.310 1.00 79.75 171 GLY A O 1
ATOM 1347 N N . HIS A 1 172 ? 21.456 5.607 -7.605 1.00 69.12 172 HIS A N 1
ATOM 1348 C CA . HIS A 1 172 ? 21.675 5.159 -6.226 1.00 69.12 172 HIS A CA 1
ATOM 1349 C C . HIS A 1 172 ? 21.453 3.656 -6.048 1.00 69.12 172 HIS A C 1
ATOM 1351 O O . HIS A 1 172 ? 21.945 3.077 -5.079 1.00 69.12 172 HIS A O 1
ATOM 1357 N N . SER A 1 173 ? 20.762 3.022 -6.990 1.00 63.00 173 SER A N 1
ATOM 1358 C CA . SER A 1 173 ? 20.526 1.585 -7.006 1.00 63.00 173 SER A CA 1
ATOM 1359 C C . SER A 1 173 ? 21.580 0.896 -7.871 1.00 63.00 173 SER A C 1
ATOM 1361 O O . SER A 1 173 ? 21.569 1.029 -9.090 1.00 63.00 173 SER A O 1
ATOM 1363 N N . ASP A 1 174 ? 22.468 0.113 -7.255 1.00 64.94 174 ASP A N 1
ATOM 1364 C CA . ASP A 1 174 ? 23.244 -0.907 -7.975 1.00 64.94 174 ASP A CA 1
ATOM 1365 C C . ASP A 1 174 ? 22.283 -2.067 -8.293 1.00 64.94 174 ASP A C 1
ATOM 1367 O O . ASP A 1 174 ? 22.181 -3.066 -7.564 1.00 64.94 174 ASP A O 1
ATOM 1371 N N . VAL A 1 175 ? 21.452 -1.834 -9.314 1.00 61.47 175 VAL A N 1
ATOM 1372 C CA . VAL A 1 175 ? 20.388 -2.737 -9.767 1.00 61.47 175 VAL A CA 1
ATOM 1373 C C . VAL A 1 175 ? 20.996 -4.079 -10.158 1.00 61.47 175 VAL A C 1
ATOM 1375 O O . VAL A 1 175 ? 20.503 -5.114 -9.721 1.00 61.47 175 VAL A O 1
ATOM 1378 N N . ASP A 1 176 ? 22.142 -4.080 -10.839 1.00 58.97 176 ASP A N 1
ATOM 1379 C CA . ASP A 1 176 ? 22.855 -5.297 -11.232 1.00 58.97 176 ASP A CA 1
ATOM 1380 C C . ASP A 1 176 ? 23.287 -6.151 -10.040 1.00 58.97 176 ASP A C 1
ATOM 1382 O O . ASP A 1 176 ? 23.120 -7.376 -10.044 1.00 58.97 176 ASP A O 1
ATOM 1386 N N . LYS A 1 177 ? 23.831 -5.534 -8.988 1.00 64.88 177 LYS A N 1
ATOM 1387 C CA . LYS A 1 177 ? 24.189 -6.251 -7.758 1.00 64.88 177 LYS A CA 1
ATOM 1388 C C . LYS A 1 177 ? 22.962 -6.777 -7.018 1.00 64.88 177 LYS A C 1
ATOM 1390 O O . LYS A 1 177 ? 23.002 -7.889 -6.487 1.00 64.88 177 LYS A O 1
ATOM 1395 N N . SER A 1 178 ? 21.873 -6.011 -7.008 1.00 62.19 178 SER A N 1
ATOM 1396 C CA . SER A 1 178 ? 20.611 -6.402 -6.369 1.00 62.19 178 SER A CA 1
ATOM 1397 C C . SER A 1 178 ? 19.948 -7.572 -7.111 1.00 62.19 178 SER A C 1
ATOM 1399 O O . SER A 1 178 ? 19.566 -8.562 -6.489 1.00 62.19 178 SER A O 1
ATOM 1401 N N . LEU A 1 179 ? 19.932 -7.536 -8.446 1.00 57.72 179 LEU A N 1
ATOM 1402 C CA . LEU A 1 179 ? 19.414 -8.597 -9.316 1.00 57.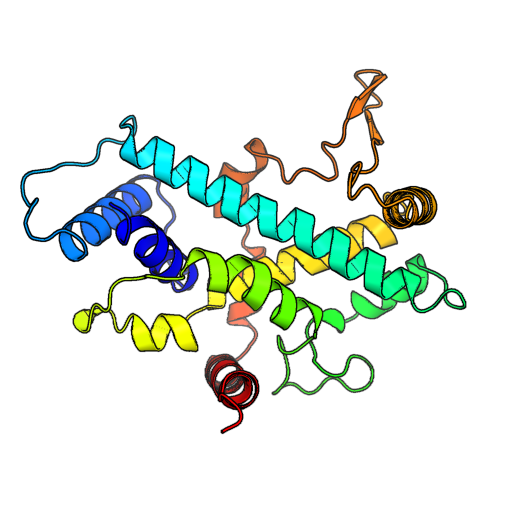72 179 LEU A CA 1
ATOM 1403 C C . LEU A 1 179 ? 20.234 -9.888 -9.242 1.00 57.72 179 LEU A C 1
ATOM 1405 O O . LEU A 1 179 ? 19.671 -10.985 -9.211 1.00 57.72 179 LEU A O 1
ATOM 1409 N N . LYS A 1 180 ? 21.567 -9.784 -9.157 1.00 57.62 180 LYS A N 1
ATOM 1410 C CA . LYS A 1 180 ? 22.446 -10.947 -8.938 1.00 57.62 180 LYS A CA 1
ATOM 1411 C C . LYS A 1 180 ? 22.172 -11.632 -7.596 1.00 57.62 180 LYS A C 1
ATOM 1413 O O . LYS A 1 180 ? 22.258 -12.855 -7.523 1.00 57.62 180 LYS A O 1
ATOM 1418 N N . SER A 1 181 ? 21.796 -10.876 -6.561 1.00 55.59 181 SER A N 1
ATOM 1419 C CA . SER A 1 181 ? 21.407 -11.437 -5.259 1.00 55.59 181 SER A CA 1
ATOM 1420 C C . SER A 1 181 ? 20.073 -12.188 -5.315 1.00 55.59 181 SER A C 1
ATOM 1422 O O . SER A 1 181 ? 19.926 -13.196 -4.630 1.00 55.59 181 SER A O 1
ATOM 1424 N N . ILE A 1 182 ? 19.117 -11.733 -6.132 1.00 53.94 182 ILE A N 1
ATOM 1425 C CA . ILE A 1 182 ? 17.786 -12.355 -6.264 1.00 53.94 182 ILE A CA 1
ATOM 1426 C C . ILE A 1 182 ? 17.874 -13.717 -6.979 1.00 53.94 182 ILE A C 1
ATOM 1428 O O . ILE A 1 182 ? 17.217 -14.674 -6.574 1.00 53.94 182 ILE A O 1
ATOM 1432 N N . LYS A 1 183 ? 18.754 -13.860 -7.982 1.00 50.00 183 LYS A N 1
ATOM 1433 C CA . LYS A 1 183 ? 18.935 -15.121 -8.736 1.00 50.00 183 LYS A CA 1
ATOM 1434 C C . LYS A 1 183 ? 19.599 -16.262 -7.955 1.00 50.00 183 LYS A C 1
ATOM 1436 O O . LYS A 1 183 ? 19.538 -17.404 -8.395 1.00 50.00 183 LYS A O 1
ATOM 1441 N N . GLY A 1 184 ? 20.211 -15.988 -6.803 1.00 50.94 184 GLY A N 1
ATOM 1442 C CA . GLY A 1 184 ? 20.895 -16.990 -5.974 1.00 50.94 184 GLY A CA 1
ATOM 1443 C C . GLY A 1 184 ? 19.980 -17.838 -5.079 1.00 50.94 184 GLY A C 1
ATOM 1444 O O . GLY A 1 184 ? 20.481 -18.509 -4.181 1.00 50.94 184 GLY A O 1
ATOM 1445 N N . GLY A 1 185 ? 18.653 -17.768 -5.244 1.00 37.62 185 GLY A N 1
ATOM 1446 C CA . GLY A 1 185 ? 17.675 -18.551 -4.470 1.00 37.62 185 GLY A CA 1
ATOM 1447 C C . GLY A 1 185 ? 17.486 -18.104 -3.015 1.00 37.62 185 GLY A C 1
ATOM 1448 O O . GLY A 1 185 ? 16.603 -18.603 -2.322 1.00 37.62 185 GLY A O 1
ATOM 1449 N N . LYS A 1 186 ? 18.272 -17.131 -2.541 1.00 39.97 186 LYS A N 1
ATOM 1450 C CA . LYS A 1 186 ? 18.093 -16.493 -1.239 1.00 39.97 186 LYS A CA 1
ATOM 1451 C C . LYS A 1 186 ? 17.567 -15.086 -1.469 1.00 39.97 186 LYS A C 1
ATOM 1453 O O . LYS A 1 186 ? 18.309 -14.205 -1.889 1.00 39.97 186 LYS A O 1
ATOM 1458 N N . LEU A 1 187 ? 16.293 -14.877 -1.149 1.00 38.50 187 LEU A N 1
ATOM 1459 C CA . LEU A 1 187 ? 15.613 -13.579 -1.163 1.00 38.50 187 LEU A CA 1
ATOM 1460 C C . LEU A 1 187 ? 16.129 -12.698 -0.005 1.00 38.50 187 LEU A C 1
ATOM 1462 O O . LEU A 1 187 ? 15.372 -12.184 0.808 1.00 38.50 187 LEU A O 1
ATOM 1466 N N . SER A 1 188 ? 17.452 -12.553 0.130 1.00 38.34 188 SER A N 1
ATOM 1467 C CA . SER A 1 188 ? 18.037 -11.478 0.919 1.00 38.34 188 SER A CA 1
ATOM 1468 C C . SER A 1 188 ? 18.112 -10.268 0.004 1.00 38.34 188 SER A C 1
ATOM 1470 O O . SER A 1 188 ? 19.123 -10.055 -0.667 1.00 38.34 188 SER A O 1
ATOM 1472 N N . ILE A 1 189 ? 17.030 -9.490 -0.050 1.00 42.62 189 ILE A N 1
ATOM 1473 C CA . ILE A 1 189 ? 17.069 -8.136 -0.606 1.00 42.62 189 ILE A CA 1
ATOM 1474 C C . ILE A 1 189 ? 18.042 -7.356 0.281 1.00 42.62 189 ILE A C 1
ATOM 1476 O O . ILE A 1 189 ? 17.691 -6.818 1.329 1.00 42.62 189 ILE A O 1
ATOM 1480 N N . THR A 1 190 ? 19.321 -7.382 -0.085 1.00 42.59 190 THR A N 1
ATOM 1481 C CA . THR A 1 190 ? 20.328 -6.573 0.584 1.00 42.59 190 THR A CA 1
ATOM 1482 C C . THR A 1 190 ? 20.188 -5.193 -0.020 1.00 42.59 190 THR A C 1
ATOM 1484 O O . THR A 1 190 ? 20.731 -4.940 -1.092 1.00 42.59 190 THR A O 1
ATOM 1487 N N . LEU A 1 191 ? 19.416 -4.329 0.646 1.00 44.97 191 LEU A N 1
ATOM 1488 C CA . LEU A 1 191 ? 19.273 -2.929 0.252 1.00 44.97 191 LEU A CA 1
ATOM 1489 C C . LEU A 1 191 ? 20.662 -2.343 -0.050 1.00 44.97 191 LEU A C 1
ATOM 1491 O O . LEU A 1 191 ? 21.581 -2.553 0.760 1.00 44.97 191 LEU A O 1
ATOM 1495 N N . PRO A 1 192 ? 20.846 -1.645 -1.186 1.00 42.75 192 PRO A N 1
ATOM 1496 C CA . PRO A 1 192 ? 22.142 -1.096 -1.534 1.00 42.75 192 PRO A CA 1
ATOM 1497 C C . PRO A 1 192 ? 22.655 -0.228 -0.383 1.00 42.75 192 PRO A C 1
ATOM 1499 O O . PRO A 1 192 ? 21.959 0.613 0.185 1.00 42.75 192 PRO A O 1
ATOM 1502 N N . LYS A 1 193 ? 23.883 -0.489 0.052 1.00 47.22 193 LYS A N 1
ATOM 1503 C CA . LYS A 1 193 ? 24.485 0.267 1.146 1.00 47.22 193 LYS A CA 1
ATOM 1504 C C . LYS A 1 193 ? 25.219 1.447 0.537 1.00 47.22 193 LYS A C 1
ATOM 1506 O O . LYS A 1 193 ? 26.252 1.264 -0.101 1.00 47.22 193 LYS A O 1
ATOM 1511 N N . SER A 1 194 ? 24.701 2.649 0.746 1.00 45.03 194 SER A N 1
ATOM 1512 C CA . SER A 1 194 ? 25.439 3.869 0.428 1.00 45.03 194 SER A CA 1
ATOM 1513 C C . SER A 1 194 ? 26.480 4.130 1.519 1.00 45.03 194 SER A C 1
ATOM 1515 O O . SER A 1 194 ? 26.244 3.857 2.701 1.00 45.03 194 SER A O 1
ATOM 1517 N N . LEU A 1 195 ? 27.654 4.634 1.145 1.00 37.75 195 LEU A N 1
ATOM 1518 C CA . LEU A 1 195 ? 28.649 5.061 2.121 1.00 37.75 195 LEU A CA 1
ATOM 1519 C C . LEU A 1 195 ? 28.279 6.465 2.608 1.00 37.75 195 LEU A C 1
ATOM 1521 O O . LEU A 1 195 ? 28.281 7.419 1.829 1.00 37.75 195 LEU A O 1
ATOM 1525 N N . ASN A 1 196 ? 27.986 6.615 3.898 1.00 48.00 196 ASN A N 1
ATOM 1526 C CA . ASN A 1 196 ? 27.789 7.941 4.469 1.00 48.00 196 ASN A CA 1
ATOM 1527 C C . ASN A 1 196 ? 29.140 8.681 4.490 1.00 48.00 196 ASN A C 1
ATOM 1529 O O . ASN A 1 196 ? 30.093 8.225 5.126 1.00 48.00 196 ASN A O 1
ATOM 1533 N N . LYS A 1 197 ? 29.222 9.830 3.803 1.00 48.28 197 LYS A N 1
ATOM 1534 C CA . LYS A 1 197 ? 30.462 10.617 3.665 1.00 48.28 197 LYS A CA 1
ATOM 1535 C C . LYS A 1 197 ? 31.033 11.107 5.002 1.00 48.28 197 LYS A C 1
ATOM 1537 O O . LYS A 1 197 ? 32.244 11.254 5.115 1.00 48.28 197 LYS A O 1
ATOM 1542 N N . TYR A 1 198 ? 30.188 11.325 6.007 1.00 46.66 198 TYR A N 1
ATOM 1543 C CA . TYR A 1 198 ? 30.579 11.882 7.304 1.00 46.66 198 TYR A CA 1
ATOM 1544 C C . TYR A 1 198 ? 30.972 10.805 8.312 1.00 46.66 198 TYR A C 1
ATOM 1546 O O . TYR A 1 198 ? 31.926 10.975 9.063 1.00 46.66 198 TYR A O 1
ATOM 1554 N N . THR A 1 199 ? 30.257 9.678 8.328 1.00 56.66 199 THR A N 1
ATOM 1555 C CA . THR A 1 199 ? 30.516 8.606 9.303 1.00 56.66 199 THR A CA 1
ATOM 1556 C C . THR A 1 199 ? 31.415 7.501 8.758 1.00 56.66 199 THR A C 1
ATOM 1558 O O . THR A 1 199 ? 31.875 6.664 9.533 1.00 56.66 199 THR A O 1
ATOM 1561 N N . ARG A 1 200 ? 31.644 7.463 7.434 1.00 47.25 200 ARG A N 1
ATOM 1562 C CA . ARG A 1 200 ? 32.349 6.391 6.702 1.00 47.25 200 ARG A CA 1
ATOM 1563 C C . ARG A 1 200 ? 31.763 4.991 6.958 1.00 47.25 200 ARG A C 1
ATOM 1565 O O . ARG A 1 200 ? 32.377 3.979 6.634 1.00 47.25 200 ARG A O 1
ATOM 1572 N N . LYS A 1 201 ? 30.561 4.910 7.532 1.00 50.53 201 LYS A N 1
ATOM 1573 C CA . LYS A 1 201 ? 29.835 3.659 7.740 1.00 50.53 201 LYS A CA 1
ATOM 1574 C C . LYS A 1 201 ? 28.931 3.412 6.540 1.00 50.53 201 LYS A C 1
ATOM 1576 O O . LYS A 1 201 ? 28.335 4.339 5.989 1.00 50.53 201 LYS A O 1
ATOM 1581 N N . GLN A 1 202 ? 28.842 2.150 6.136 1.00 41.41 202 GLN A N 1
ATOM 1582 C CA . GLN A 1 202 ? 27.851 1.704 5.166 1.00 41.41 202 GLN A CA 1
ATOM 1583 C C . GLN A 1 202 ? 26.466 1.798 5.802 1.00 41.41 202 GLN A C 1
ATOM 1585 O O . GLN A 1 202 ? 26.232 1.182 6.843 1.00 41.41 202 GLN A O 1
ATOM 1590 N N . THR A 1 203 ? 25.555 2.548 5.188 1.00 46.28 203 THR A N 1
ATOM 1591 C CA . THR A 1 203 ? 24.176 2.649 5.660 1.00 46.28 203 THR A CA 1
ATOM 1592 C C . THR A 1 203 ? 23.199 2.364 4.523 1.00 46.28 203 THR A C 1
ATOM 1594 O O . THR A 1 203 ? 23.360 2.823 3.392 1.00 46.28 203 THR A O 1
ATOM 1597 N N . SER A 1 204 ? 22.157 1.595 4.829 1.00 49.44 204 SER A N 1
ATOM 1598 C CA . SER A 1 204 ? 20.984 1.426 3.966 1.00 49.44 204 SER A CA 1
ATOM 1599 C C . SER A 1 204 ? 19.962 2.550 4.179 1.00 49.44 204 SER A C 1
ATOM 1601 O O . SER A 1 204 ? 18.828 2.433 3.740 1.00 49.44 204 SER A O 1
ATOM 1603 N N . THR A 1 205 ? 20.338 3.644 4.857 1.00 51.25 205 THR A N 1
ATOM 1604 C CA . THR A 1 205 ? 19.424 4.731 5.251 1.00 51.25 205 THR A CA 1
ATOM 1605 C C . THR A 1 205 ? 18.752 5.402 4.055 1.00 51.25 205 THR A C 1
ATOM 1607 O O . THR A 1 205 ? 17.636 5.869 4.197 1.00 51.25 205 THR A O 1
ATOM 1610 N N . LEU A 1 206 ? 19.385 5.413 2.875 1.00 45.44 206 LEU A N 1
ATOM 1611 C CA . LEU A 1 206 ? 18.768 5.916 1.637 1.00 45.44 206 LEU A CA 1
ATOM 1612 C C . LEU A 1 206 ? 17.595 5.055 1.139 1.00 45.44 206 LEU A C 1
ATOM 1614 O O . LEU A 1 206 ? 16.748 5.548 0.408 1.00 45.44 206 LEU A O 1
ATOM 1618 N N . PHE A 1 207 ? 17.549 3.787 1.544 1.00 46.06 207 PHE A N 1
ATOM 1619 C CA . PHE A 1 207 ? 16.511 2.823 1.177 1.00 46.06 207 PHE A CA 1
ATOM 1620 C C . PHE A 1 207 ? 15.533 2.548 2.321 1.00 46.06 207 PHE A C 1
ATOM 1622 O O . PHE A 1 207 ? 14.528 1.869 2.138 1.00 46.06 207 PHE A O 1
ATOM 1629 N N . ILE A 1 208 ? 15.836 3.057 3.516 1.00 43.53 208 ILE A N 1
ATOM 1630 C CA . ILE A 1 208 ? 14.945 3.022 4.666 1.00 43.53 208 ILE A CA 1
ATOM 1631 C C . ILE A 1 208 ? 14.224 4.363 4.682 1.00 43.53 208 ILE A C 1
ATOM 1633 O O . ILE A 1 208 ? 14.838 5.398 4.932 1.00 43.53 208 ILE A O 1
ATOM 1637 N N . PHE A 1 209 ? 12.915 4.344 4.454 1.00 44.38 209 PHE A N 1
ATOM 1638 C CA . PHE A 1 209 ? 12.058 5.479 4.782 1.00 44.38 209 PHE A CA 1
ATOM 1639 C C . PHE A 1 209 ? 12.264 5.814 6.272 1.00 44.38 209 PHE A C 1
ATOM 1641 O O . PHE A 1 209 ? 11.866 5.048 7.145 1.00 44.38 209 PHE A O 1
ATOM 1648 N N . SER A 1 210 ? 12.999 6.889 6.563 1.00 39.88 210 SER A N 1
ATOM 1649 C CA . SER A 1 210 ? 13.484 7.206 7.913 1.00 39.88 210 SER A CA 1
ATOM 1650 C C . SER A 1 210 ? 12.333 7.475 8.883 1.00 39.88 210 SER A C 1
ATOM 1652 O O . SER A 1 210 ? 11.545 8.389 8.647 1.00 39.88 210 SER A O 1
ATOM 1654 N N . ASP A 1 211 ? 12.312 6.760 10.016 1.00 38.31 211 ASP A N 1
ATOM 1655 C CA . ASP A 1 211 ? 11.382 6.944 11.145 1.00 38.31 211 ASP A CA 1
ATOM 1656 C C . ASP A 1 211 ? 11.340 8.416 11.650 1.00 38.31 211 ASP A C 1
ATOM 1658 O O . ASP A 1 211 ? 10.324 8.879 12.162 1.00 38.31 211 ASP A O 1
ATOM 1662 N N . GLN A 1 212 ? 12.420 9.189 11.451 1.00 36.09 212 GLN A N 1
ATOM 1663 C CA . GLN A 1 212 ? 12.558 10.592 11.878 1.00 36.09 212 GLN A CA 1
ATOM 1664 C C . GLN A 1 212 ? 11.986 11.623 10.893 1.00 36.09 212 GLN A C 1
ATOM 1666 O O . GLN A 1 212 ? 11.660 12.734 11.308 1.00 36.09 212 GLN A O 1
ATOM 1671 N N . LEU A 1 213 ? 11.827 11.283 9.608 1.00 37.75 213 LEU A N 1
ATOM 1672 C CA . LEU A 1 213 ? 11.205 12.189 8.632 1.00 37.75 213 LEU A CA 1
ATOM 1673 C C . LEU A 1 213 ? 9.673 12.236 8.776 1.00 37.75 213 LEU A C 1
ATOM 1675 O O . LEU A 1 213 ? 9.024 13.059 8.137 1.00 37.75 213 LEU A O 1
ATOM 1679 N N . TRP A 1 214 ? 9.078 11.384 9.619 1.00 48.69 214 TRP A N 1
ATOM 1680 C CA . TRP A 1 214 ? 7.626 11.193 9.658 1.00 48.69 214 TRP A CA 1
ATOM 1681 C C . TRP A 1 214 ? 6.824 12.249 10.400 1.00 48.69 214 TRP A C 1
ATOM 1683 O O . TRP A 1 214 ? 5.700 12.532 9.991 1.00 48.69 214 TRP A O 1
ATOM 1693 N N . VAL A 1 215 ? 7.404 12.920 11.398 1.00 36.00 215 VAL A N 1
ATOM 1694 C CA . VAL A 1 215 ? 6.760 14.118 11.973 1.00 36.00 215 VAL A CA 1
ATOM 1695 C C . VAL A 1 215 ? 6.581 15.197 10.892 1.00 36.00 215 VAL A C 1
ATOM 1697 O O . VAL A 1 215 ? 5.649 15.992 10.958 1.00 36.00 215 VAL A O 1
ATOM 1700 N N . VAL A 1 216 ? 7.417 15.158 9.846 1.00 36.12 216 VAL A N 1
ATOM 1701 C CA . VAL A 1 216 ? 7.351 16.040 8.676 1.00 36.12 216 VAL A CA 1
ATOM 1702 C C . VAL A 1 216 ? 6.550 15.416 7.517 1.00 36.12 216 VAL A C 1
ATOM 1704 O O . VAL A 1 216 ? 5.916 16.153 6.776 1.00 36.12 216 VAL A O 1
ATOM 1707 N N . LEU A 1 217 ? 6.478 14.085 7.364 1.00 37.03 217 LEU A N 1
ATOM 1708 C CA . LEU A 1 217 ? 5.657 13.426 6.324 1.00 37.03 217 LEU A CA 1
ATOM 1709 C C . LEU A 1 217 ? 4.159 13.367 6.655 1.00 37.03 217 LEU A C 1
ATOM 1711 O O . LEU A 1 217 ? 3.353 13.404 5.731 1.00 37.03 217 LEU A O 1
ATOM 1715 N N . LEU A 1 218 ? 3.768 13.409 7.935 1.00 39.66 218 LEU A N 1
ATOM 1716 C CA . LEU A 1 218 ? 2.401 13.803 8.321 1.00 39.66 218 LEU A CA 1
ATOM 1717 C C . LEU A 1 218 ? 2.079 15.257 7.904 1.00 39.66 218 LEU A C 1
ATOM 1719 O O . LEU A 1 218 ? 0.921 15.665 7.943 1.00 39.66 218 LEU A O 1
ATOM 1723 N N . GLN A 1 219 ? 3.087 16.021 7.465 1.00 39.47 219 GLN A N 1
ATOM 1724 C CA . GLN A 1 219 ? 2.960 17.324 6.815 1.00 39.47 219 GLN A CA 1
ATOM 1725 C C . GLN A 1 219 ? 3.430 17.354 5.351 1.00 39.47 219 GLN A C 1
ATOM 1727 O O . GLN A 1 219 ? 3.477 18.435 4.764 1.00 39.47 219 GLN A O 1
ATOM 1732 N N . LEU A 1 220 ? 3.715 16.221 4.692 1.00 34.41 220 LEU A N 1
ATOM 1733 C CA . LEU A 1 220 ? 3.996 16.263 3.257 1.00 34.41 220 LEU A CA 1
ATOM 1734 C C . LEU A 1 220 ? 2.689 16.350 2.469 1.00 34.41 220 LEU A C 1
ATOM 1736 O O . LEU A 1 220 ? 2.144 15.380 1.946 1.00 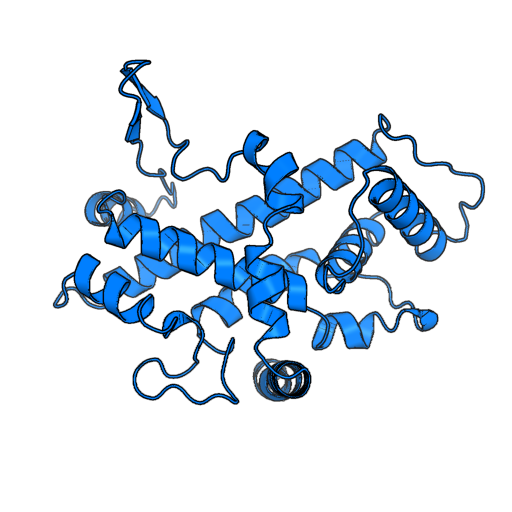34.41 220 LEU A O 1
ATOM 1740 N N . GLN A 1 221 ? 2.290 17.611 2.321 1.00 35.78 221 GLN A N 1
ATOM 1741 C CA . GLN A 1 221 ? 1.524 18.264 1.260 1.00 35.78 221 GLN A CA 1
ATOM 1742 C C . GLN A 1 221 ? 1.655 17.677 -0.164 1.00 35.78 221 GLN A C 1
ATOM 1744 O O . GLN A 1 221 ? 0.908 18.085 -1.048 1.00 35.78 221 GLN A O 1
ATOM 1749 N N . ALA A 1 222 ? 2.533 16.703 -0.412 1.00 36.91 222 ALA A N 1
ATOM 1750 C CA . ALA A 1 222 ? 2.710 16.052 -1.702 1.00 36.91 222 ALA A CA 1
ATOM 1751 C C . ALA A 1 222 ? 1.570 15.083 -2.068 1.00 36.91 222 ALA A C 1
ATOM 1753 O O . ALA A 1 222 ? 1.253 14.984 -3.246 1.00 36.91 222 ALA A O 1
ATOM 1754 N N . ALA A 1 223 ? 0.901 14.430 -1.106 1.00 38.78 223 ALA A N 1
ATOM 1755 C CA . ALA A 1 223 ? -0.343 13.693 -1.394 1.00 38.78 223 ALA A CA 1
ATOM 1756 C C . ALA A 1 223 ? -1.558 14.642 -1.491 1.00 38.78 223 ALA A C 1
ATOM 1758 O O . ALA A 1 223 ? -2.481 14.417 -2.274 1.00 38.78 223 ALA A O 1
ATOM 1759 N N . ILE A 1 224 ? -1.514 15.753 -0.744 1.00 39.12 224 ILE A N 1
ATOM 1760 C CA . ILE A 1 224 ? -2.597 16.741 -0.632 1.00 39.12 224 ILE A CA 1
ATOM 1761 C C . ILE A 1 224 ? -2.757 17.554 -1.922 1.00 39.12 224 ILE A C 1
ATOM 1763 O O . ILE A 1 224 ? -3.889 17.799 -2.329 1.00 39.12 224 ILE A O 1
ATOM 1767 N N . PHE A 1 225 ? -1.667 17.915 -2.609 1.00 34.16 225 PHE A N 1
ATOM 1768 C CA . PHE A 1 225 ? -1.746 18.612 -3.903 1.00 34.16 225 PHE A CA 1
ATOM 1769 C C . PHE A 1 225 ? -2.068 17.673 -5.077 1.00 34.16 225 PHE A C 1
ATOM 1771 O O . PHE A 1 225 ? -2.588 18.112 -6.101 1.00 34.16 225 PHE A O 1
ATOM 1778 N N . PHE A 1 226 ? -1.776 16.376 -4.937 1.00 40.09 226 PHE A N 1
ATOM 1779 C CA . PHE A 1 226 ? -1.926 15.414 -6.028 1.00 40.09 226 PHE A CA 1
ATOM 1780 C C . PHE A 1 226 ? -3.359 14.888 -6.164 1.00 40.09 226 PHE A C 1
ATOM 1782 O O . PHE A 1 226 ? -3.868 14.758 -7.273 1.00 40.09 226 PHE A O 1
ATOM 1789 N N . ILE A 1 227 ? -4.047 14.677 -5.036 1.00 40.69 227 ILE A N 1
ATOM 1790 C CA . ILE A 1 227 ? -5.443 14.214 -5.017 1.00 40.69 227 ILE A CA 1
ATOM 1791 C C . ILE A 1 227 ? -6.427 15.365 -5.300 1.00 40.69 227 ILE A C 1
ATOM 1793 O O . ILE A 1 227 ? -7.473 15.140 -5.897 1.00 40.69 227 ILE A O 1
ATOM 1797 N N . SER A 1 228 ? -6.094 16.614 -4.953 1.00 36.16 228 SER A N 1
ATOM 1798 C CA . SER A 1 228 ? -6.975 17.773 -5.196 1.00 36.16 228 SER A CA 1
ATOM 1799 C C . SER A 1 228 ? -6.925 18.328 -6.631 1.00 36.16 228 SER A C 1
ATOM 1801 O O . SER A 1 228 ? -7.790 19.119 -7.003 1.00 36.16 228 SER A O 1
ATOM 1803 N N . SER A 1 229 ? -5.978 17.878 -7.465 1.00 37.06 229 SER A N 1
ATOM 1804 C CA . SER A 1 229 ? -5.889 18.239 -8.894 1.00 37.06 229 SER A CA 1
ATOM 1805 C C . SER A 1 229 ? -6.705 17.307 -9.813 1.00 37.06 229 SER A C 1
ATOM 1807 O O . SER A 1 229 ? -6.937 17.609 -10.986 1.00 37.06 229 SER A O 1
ATOM 1809 N N . ILE A 1 230 ? -7.185 16.168 -9.298 1.00 42.53 230 ILE A N 1
ATOM 1810 C CA . ILE A 1 230 ? -7.886 15.148 -10.087 1.00 42.53 230 ILE A CA 1
ATOM 1811 C C . ILE A 1 230 ? -9.282 14.919 -9.500 1.00 42.53 230 ILE A C 1
ATOM 1813 O O . ILE A 1 230 ? -9.446 14.575 -8.336 1.00 42.53 230 ILE A O 1
ATOM 1817 N N . SER A 1 231 ? -10.298 15.159 -10.335 1.00 38.78 231 SER A N 1
ATOM 1818 C CA . SER A 1 231 ? -11.721 15.130 -9.977 1.00 38.78 231 SER A CA 1
ATOM 1819 C C . SER A 1 231 ? -12.108 13.888 -9.148 1.00 38.78 231 SER A C 1
ATOM 1821 O O . SER A 1 231 ? -11.769 12.773 -9.555 1.00 38.78 231 SER A O 1
ATOM 1823 N N . PRO A 1 232 ? -12.906 14.039 -8.068 1.00 42.22 232 PRO A N 1
ATOM 1824 C CA . PRO A 1 232 ? -13.425 12.933 -7.250 1.00 42.22 232 PRO A CA 1
ATOM 1825 C C . PRO A 1 232 ? -14.115 11.812 -8.046 1.00 42.22 232 PRO A C 1
ATOM 1827 O O . PRO A 1 232 ? -14.207 10.679 -7.578 1.00 42.22 232 PRO A O 1
ATOM 1830 N N . GLN A 1 233 ? -14.584 12.108 -9.263 1.00 41.47 233 GLN A N 1
ATOM 1831 C CA . GLN A 1 233 ? -15.232 11.134 -10.143 1.00 41.47 233 GLN A CA 1
ATOM 1832 C C . GLN A 1 233 ? -14.289 10.029 -10.648 1.00 41.47 233 GLN A C 1
ATOM 1834 O O . GLN A 1 233 ? -14.755 8.932 -10.941 1.00 41.47 233 GLN A O 1
ATOM 1839 N N . ILE A 1 234 ? -12.979 10.282 -10.710 1.00 45.44 234 ILE A N 1
ATOM 1840 C CA . ILE A 1 234 ? -11.994 9.313 -11.217 1.00 45.44 234 ILE A CA 1
ATOM 1841 C C . ILE A 1 234 ? -11.720 8.216 -10.182 1.00 45.44 234 ILE A C 1
ATOM 1843 O O . ILE A 1 234 ? -11.666 7.042 -10.530 1.00 45.44 234 ILE A O 1
ATOM 1847 N N . PHE A 1 235 ? -11.687 8.554 -8.890 1.00 39.91 235 PHE A N 1
ATOM 1848 C CA . PHE A 1 235 ? -11.515 7.565 -7.818 1.00 39.91 235 PHE A CA 1
ATOM 1849 C C . PHE A 1 235 ? -12.698 6.594 -7.695 1.00 39.91 235 PHE A C 1
ATOM 1851 O O . PHE A 1 235 ? -12.496 5.410 -7.435 1.00 39.91 235 PHE A O 1
ATOM 1858 N N . MET A 1 236 ? -13.930 7.059 -7.940 1.00 43.66 236 MET A N 1
ATOM 1859 C CA . MET A 1 236 ? -15.092 6.162 -8.002 1.00 43.66 236 MET A CA 1
ATOM 1860 C C . MET A 1 236 ? -15.039 5.205 -9.199 1.00 43.66 236 MET A C 1
ATOM 1862 O O . MET A 1 236 ? -15.661 4.146 -9.153 1.00 43.66 236 MET A O 1
ATOM 1866 N N . HIS A 1 237 ? -14.328 5.573 -10.267 1.00 42.72 237 HIS A N 1
ATOM 1867 C CA . HIS A 1 237 ? -14.150 4.727 -11.440 1.00 42.72 237 HIS A CA 1
ATOM 1868 C C . HIS A 1 237 ? -13.057 3.674 -11.215 1.00 42.72 237 HIS A C 1
ATOM 1870 O O . HIS A 1 237 ? -13.315 2.509 -11.476 1.00 42.72 237 HIS A O 1
ATOM 1876 N N . VAL A 1 238 ? -11.923 4.033 -10.598 1.00 44.16 238 VAL A N 1
ATOM 1877 C CA . VAL A 1 238 ? -10.838 3.086 -10.253 1.00 44.16 238 VAL A CA 1
ATOM 1878 C C . VAL A 1 238 ? -11.343 1.929 -9.396 1.00 44.16 238 VAL A C 1
ATOM 1880 O O . VAL A 1 238 ? -11.088 0.770 -9.709 1.00 44.16 238 VAL A O 1
ATOM 1883 N N . GLY A 1 239 ? -12.115 2.205 -8.342 1.00 46.28 239 GLY A N 1
ATOM 1884 C CA . GLY A 1 239 ? -12.652 1.103 -7.547 1.00 46.28 239 GLY A CA 1
ATOM 1885 C C . GLY A 1 239 ? -13.726 0.296 -8.299 1.00 46.28 239 GLY A C 1
ATOM 1886 O O . GLY A 1 239 ? -13.896 -0.884 -8.013 1.00 46.28 239 GLY A O 1
ATOM 1887 N N . LYS A 1 240 ? -14.433 0.881 -9.286 1.00 44.91 240 LYS A N 1
ATOM 1888 C CA . LYS A 1 240 ? -15.361 0.142 -10.170 1.00 44.91 240 LYS A CA 1
ATOM 1889 C C . LYS A 1 240 ? -14.623 -0.746 -11.173 1.00 44.91 240 LYS A C 1
ATOM 1891 O O . LYS A 1 240 ? -15.064 -1.855 -11.417 1.00 44.91 240 LYS A O 1
ATOM 1896 N N . GLU A 1 241 ? -13.503 -0.294 -11.715 1.00 44.06 241 GLU A N 1
ATOM 1897 C CA . GLU A 1 241 ? -12.651 -1.060 -12.634 1.00 44.06 241 GLU A CA 1
ATOM 1898 C C . GLU A 1 241 ? -11.943 -2.210 -11.902 1.00 44.06 241 GLU A C 1
ATOM 1900 O O . GLU A 1 241 ? -11.916 -3.341 -12.388 1.00 44.06 241 GLU A O 1
ATOM 1905 N N . MET A 1 242 ? -11.506 -1.980 -10.655 1.00 39.03 242 MET A N 1
ATOM 1906 C CA . MET A 1 242 ? -11.040 -3.052 -9.769 1.00 39.03 242 MET A CA 1
ATOM 1907 C C . MET A 1 242 ? -12.116 -4.123 -9.512 1.00 39.03 242 MET A C 1
ATOM 1909 O O . MET A 1 242 ? -11.755 -5.248 -9.175 1.00 39.03 242 MET A O 1
ATOM 1913 N N . GLN A 1 243 ? -13.413 -3.857 -9.748 1.00 43.34 243 GLN A N 1
ATOM 1914 C CA . GLN A 1 243 ? -14.445 -4.902 -9.655 1.00 43.34 243 GLN A CA 1
ATOM 1915 C C . GLN A 1 243 ? -14.175 -6.079 -10.587 1.00 43.34 243 GLN A C 1
ATOM 1917 O O . GLN A 1 243 ? -14.420 -7.223 -10.208 1.00 43.34 243 GLN A O 1
ATOM 1922 N N . PHE A 1 244 ? -13.646 -5.821 -11.784 1.00 41.31 244 PHE A N 1
ATOM 1923 C CA . PHE A 1 244 ? -13.395 -6.869 -12.768 1.00 41.31 244 PHE A CA 1
ATOM 1924 C C . PHE A 1 244 ? -12.193 -7.742 -12.402 1.00 41.31 244 PHE A C 1
ATOM 1926 O O . PHE A 1 244 ? -12.209 -8.936 -12.687 1.00 41.31 244 PHE A O 1
ATOM 1933 N N . LEU A 1 245 ? -11.201 -7.190 -11.698 1.00 37.22 245 LEU A N 1
ATOM 1934 C CA . LEU A 1 245 ? -10.013 -7.928 -11.254 1.00 37.22 245 LEU A CA 1
ATOM 1935 C C . LEU A 1 245 ? -10.274 -8.829 -10.034 1.00 37.22 245 LEU A C 1
ATOM 1937 O O . LEU A 1 245 ? -9.535 -9.787 -9.824 1.00 37.22 245 LEU A O 1
ATOM 1941 N N . PHE A 1 246 ? -11.326 -8.555 -9.251 1.00 37.94 246 PHE A N 1
ATOM 1942 C CA . PHE A 1 246 ? -11.629 -9.273 -8.003 1.00 37.94 246 PHE A CA 1
ATOM 1943 C C . PHE A 1 246 ? -12.937 -10.079 -8.031 1.00 37.94 246 PHE A C 1
ATOM 1945 O O . PHE A 1 246 ? -13.373 -10.582 -6.992 1.00 37.94 246 PHE A O 1
ATOM 1952 N N . THR A 1 247 ? -13.569 -10.248 -9.199 1.00 29.81 247 THR A N 1
ATOM 1953 C CA . THR A 1 247 ? -14.622 -11.266 -9.337 1.00 29.81 247 THR A CA 1
ATOM 1954 C C . THR A 1 247 ? -13.972 -12.652 -9.384 1.00 29.81 247 THR A C 1
ATOM 1956 O O . THR A 1 247 ? -13.111 -12.886 -10.233 1.00 29.81 247 THR A O 1
ATOM 1959 N N . PRO A 1 248 ? -14.329 -13.590 -8.484 1.00 28.52 248 PRO A N 1
ATOM 1960 C CA . PRO A 1 248 ? -13.864 -14.960 -8.616 1.00 28.52 248 PRO A CA 1
ATOM 1961 C C . PRO A 1 248 ? -14.412 -15.502 -9.935 1.00 28.52 248 PRO A C 1
ATOM 1963 O O . PRO A 1 248 ? -15.620 -15.453 -10.174 1.00 28.52 248 PRO A O 1
ATOM 1966 N N . THR A 1 249 ? -13.524 -15.987 -10.799 1.00 33.41 249 THR A N 1
ATOM 1967 C CA . THR A 1 249 ? -13.924 -16.803 -11.941 1.00 33.41 249 THR A CA 1
ATOM 1968 C C . THR A 1 249 ? -14.673 -18.011 -11.385 1.00 33.41 249 THR A C 1
ATOM 1970 O O . THR A 1 249 ? -14.123 -18.800 -10.616 1.00 33.41 249 THR A O 1
ATOM 1973 N N . SER A 1 250 ? -15.970 -18.059 -11.682 1.00 35.41 250 SER A N 1
ATOM 1974 C CA . SER A 1 250 ? -16.874 -19.162 -11.349 1.00 35.41 250 SER A CA 1
ATOM 1975 C C . SER A 1 250 ? -16.437 -20.464 -11.999 1.00 35.41 250 SER A C 1
ATOM 1977 O O . SER A 1 250 ? -16.089 -20.386 -13.202 1.00 35.41 250 SER A O 1
#

Organism: NCBI:txid930991